Protein AF-A0A7S1AXY1-F1 (afdb_monomer_lite)

Secondary structure (DSSP, 8-state):
----PPPPGGG-SSTTSHHHHHHHHHHHHTT--TT---------------SHHHHHHHHHHHHHHHHHTT-TT--B-------GGG-SS-GGGSHHHHHHHHHHHHHS-BTTTTSTTTGGG-SHHHHHTHHHHHHHS--S-HHHHHHHHHHHHHHHHHPPPP-TTHHHHHHHHHHTT-EEEEHHHHHHHHHH-SPPPPGGGSPTTSEEESSPPTT--EEEE----SBTTBS-SSSHHHHHHHHHHHHTT--TT-EEEEHHHHS----EEEEHHHHHH-HHHHHHHHHTT--TT---TT--S---TTEEEE----HHHHHTT--

Sequence (323 aa):
SCGWDPLPAAVHPDPDGFILARAVQYLNQDSAFDDDLVFFFPAATFIHWTCHEDMLCYQKYISACTFLMTHHRIKSITIAEVPESYTDVSVMGRLWGIHEFHVAAFCQRIVNSAARLVKPNLTPEKLRNASGQLKSAPTAVEADRQQVLRLRTAFFSRMSAAQEDSTGFHVVCEQSSIRWVRVWFIHELASRGGPAPRCQDMPYGSFLEGRVPVGVRHYVVSHSWAANRHFDPSGEKLRDLAKILTRVGAQDNDVAFLDYMSLTQAGGWVPMAYLQYNPSARRHAEAYGLRVGVDIEERRLEQEPDMVRLSGRSDAQERRFRF

Structure (mmCIF, N/CA/C/O backbone):
data_AF-A0A7S1AXY1-F1
#
_entry.id   AF-A0A7S1AXY1-F1
#
loop_
_atom_site.group_PDB
_atom_site.id
_atom_site.type_symbol
_atom_site.label_atom_id
_atom_site.label_alt_id
_atom_site.label_comp_id
_atom_site.label_asym_id
_atom_site.label_entity_id
_atom_site.label_seq_id
_atom_site.pdbx_PDB_ins_code
_atom_site.Cartn_x
_atom_site.Cartn_y
_atom_site.Cartn_z
_atom_site.occupancy
_atom_site.B_iso_or_equiv
_atom_site.auth_seq_id
_atom_site.auth_comp_id
_atom_site.auth_asym_id
_atom_site.auth_atom_id
_atom_site.pdbx_PDB_model_num
ATOM 1 N N . SER A 1 1 ? 14.206 12.428 -48.840 1.00 31.03 1 SER A N 1
ATOM 2 C CA . SER A 1 1 ? 14.734 11.066 -48.644 1.00 31.03 1 SER A CA 1
ATOM 3 C C . SER A 1 1 ? 15.791 11.122 -47.558 1.00 31.03 1 SER A C 1
ATOM 5 O O . SER A 1 1 ? 16.950 11.390 -47.846 1.00 31.03 1 SER A O 1
ATOM 7 N N . CYS A 1 2 ? 15.385 10.966 -46.299 1.00 28.47 2 CYS A N 1
ATOM 8 C CA . CYS A 1 2 ? 16.342 10.815 -45.207 1.00 28.47 2 CYS A CA 1
ATOM 9 C C . CYS A 1 2 ? 16.903 9.397 -45.322 1.00 28.47 2 CYS A C 1
ATOM 11 O O . CYS A 1 2 ? 16.166 8.431 -45.122 1.00 28.47 2 CYS A O 1
ATOM 13 N N . GLY A 1 3 ? 18.148 9.284 -45.784 1.00 25.98 3 GLY A N 1
ATOM 14 C CA . GLY A 1 3 ? 18.848 8.011 -45.875 1.00 25.98 3 GLY A CA 1
ATOM 15 C C . GLY A 1 3 ? 18.961 7.416 -44.481 1.00 25.98 3 GLY A C 1
ATOM 16 O O . GLY A 1 3 ? 19.571 8.013 -43.600 1.00 25.98 3 GLY A O 1
ATOM 17 N N . TRP A 1 4 ? 18.323 6.269 -44.276 1.00 32.94 4 TRP A N 1
ATOM 18 C CA . TRP A 1 4 ? 18.628 5.403 -43.150 1.00 32.94 4 TRP A CA 1
ATOM 19 C C . TRP A 1 4 ? 19.926 4.683 -43.498 1.00 32.94 4 TRP A C 1
ATOM 21 O O . TRP A 1 4 ? 19.897 3.589 -44.057 1.00 32.94 4 TRP A O 1
ATOM 31 N N . ASP A 1 5 ? 21.062 5.326 -43.232 1.00 33.09 5 ASP A N 1
ATOM 32 C CA . ASP A 1 5 ? 22.313 4.582 -43.159 1.00 33.09 5 ASP A CA 1
ATOM 33 C C . ASP A 1 5 ? 22.178 3.594 -41.989 1.00 33.09 5 ASP A C 1
ATOM 35 O O . ASP A 1 5 ? 21.815 4.008 -40.881 1.00 33.09 5 ASP A O 1
ATOM 39 N N . PRO A 1 6 ? 22.394 2.285 -42.205 1.00 38.88 6 PRO A N 1
ATOM 40 C CA . PRO A 1 6 ? 22.363 1.325 -41.118 1.00 38.88 6 PRO A CA 1
ATOM 41 C 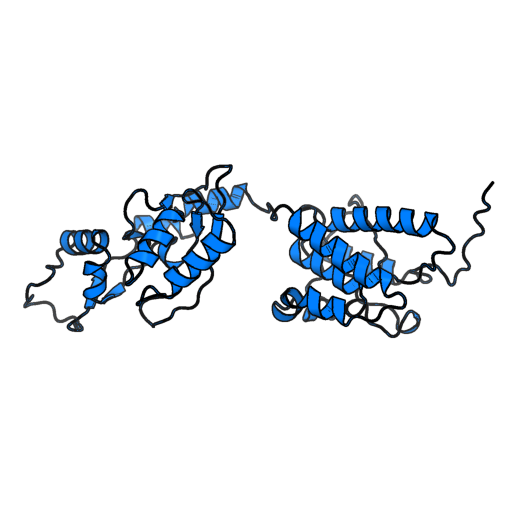C . PRO A 1 6 ? 23.426 1.731 -40.099 1.00 38.88 6 PRO A C 1
ATOM 43 O O . PRO A 1 6 ? 24.603 1.884 -40.436 1.00 38.88 6 PRO A O 1
ATOM 46 N N . LEU A 1 7 ? 22.996 1.932 -38.852 1.00 42.00 7 LEU A N 1
ATOM 47 C CA . LEU A 1 7 ? 23.903 2.170 -37.738 1.00 42.00 7 LEU A CA 1
ATOM 48 C C . LEU A 1 7 ? 24.994 1.080 -37.752 1.00 42.00 7 LEU A C 1
ATOM 50 O O . LEU A 1 7 ? 24.662 -0.092 -37.964 1.00 42.00 7 LEU A O 1
ATOM 54 N N . PRO A 1 8 ? 26.281 1.420 -37.540 1.00 43.91 8 PRO A N 1
ATOM 55 C CA . PRO A 1 8 ? 27.337 0.419 -37.439 1.00 43.91 8 PRO A CA 1
ATOM 56 C C . PRO A 1 8 ? 26.927 -0.676 -36.447 1.00 43.91 8 PRO A C 1
ATOM 58 O O . PRO A 1 8 ? 26.321 -0.372 -35.422 1.00 43.91 8 PRO A O 1
ATOM 61 N N . ALA A 1 9 ? 27.296 -1.936 -36.694 1.00 40.38 9 ALA A N 1
ATOM 62 C CA . ALA A 1 9 ? 27.005 -3.068 -35.799 1.00 40.38 9 ALA A CA 1
ATOM 63 C C . ALA A 1 9 ? 27.425 -2.836 -34.323 1.00 40.38 9 ALA A C 1
ATOM 65 O O . ALA A 1 9 ? 26.941 -3.516 -33.426 1.00 40.38 9 ALA A O 1
ATOM 66 N N . ALA A 1 10 ? 28.269 -1.831 -34.065 1.00 46.53 10 ALA A N 1
ATOM 67 C CA . ALA A 1 10 ? 28.639 -1.324 -32.746 1.00 46.53 10 ALA A CA 1
ATOM 68 C C . ALA A 1 10 ? 27.539 -0.525 -31.998 1.00 46.53 10 ALA A C 1
ATOM 70 O O . ALA A 1 10 ? 27.796 -0.072 -30.887 1.00 46.53 10 ALA A O 1
ATOM 71 N N . VAL A 1 11 ? 26.347 -0.315 -32.576 1.00 57.56 11 VAL A N 1
ATOM 72 C CA . VAL A 1 11 ? 25.270 0.522 -31.992 1.00 57.56 11 VAL A CA 1
ATOM 73 C C . VAL A 1 11 ? 23.990 -0.272 -31.676 1.00 57.56 11 VAL A C 1
ATOM 75 O O . VAL A 1 11 ? 23.037 0.282 -31.130 1.00 57.56 11 VAL A O 1
ATOM 78 N N . HIS A 1 12 ? 23.929 -1.573 -31.984 1.00 66.56 12 HIS A N 1
ATOM 79 C CA . HIS A 1 12 ? 22.797 -2.391 -31.534 1.00 66.56 12 HIS A CA 1
ATOM 80 C C . HIS A 1 12 ? 22.878 -2.578 -30.005 1.00 66.56 12 HIS A C 1
ATOM 82 O O . HIS A 1 12 ? 23.973 -2.815 -29.502 1.00 66.56 12 HIS A O 1
ATOM 88 N N . PRO A 1 13 ? 21.768 -2.493 -29.245 1.00 66.62 13 PRO A N 1
ATOM 89 C CA . PRO A 1 13 ? 21.788 -2.682 -27.788 1.00 66.62 13 PRO A CA 1
ATOM 90 C C . PRO A 1 13 ? 22.023 -4.140 -27.356 1.00 66.62 13 PRO A C 1
ATOM 92 O O . PRO A 1 13 ? 22.270 -4.395 -26.181 1.00 66.62 13 PRO A O 1
ATOM 95 N N . ASP A 1 14 ? 21.927 -5.084 -28.295 1.00 77.19 14 ASP A N 1
ATOM 96 C CA . ASP A 1 14 ? 22.128 -6.523 -28.087 1.00 77.19 14 ASP A CA 1
ATOM 97 C C . ASP A 1 14 ? 22.860 -7.154 -29.291 1.00 77.19 14 ASP A C 1
ATOM 99 O O . ASP A 1 14 ? 22.244 -7.871 -30.081 1.00 77.19 14 ASP A O 1
ATOM 103 N N . PRO A 1 15 ? 24.112 -6.763 -29.581 1.00 75.06 15 PRO A N 1
ATOM 104 C CA . PRO A 1 15 ? 24.799 -7.116 -30.826 1.00 75.06 15 PRO A CA 1
ATOM 105 C C . PRO A 1 15 ? 25.090 -8.617 -30.973 1.00 75.06 15 PRO A C 1
ATOM 107 O O . PRO A 1 15 ? 25.255 -9.091 -32.094 1.00 75.06 15 PRO A O 1
ATOM 110 N N . ASP A 1 16 ? 25.149 -9.364 -29.869 1.00 83.88 16 ASP A N 1
ATOM 111 C CA . ASP A 1 16 ? 25.404 -10.811 -29.852 1.00 83.88 16 ASP A CA 1
ATOM 112 C C . ASP A 1 16 ? 24.162 -11.649 -29.479 1.00 83.88 16 ASP A C 1
ATOM 114 O O . ASP A 1 16 ? 24.244 -12.877 -29.408 1.00 83.88 16 ASP A O 1
ATOM 118 N N . GLY A 1 17 ? 23.006 -11.007 -29.267 1.00 85.44 17 GLY A N 1
ATOM 119 C CA . GLY A 1 17 ? 21.759 -11.670 -28.886 1.00 85.44 17 GLY A CA 1
ATOM 120 C C . GLY A 1 17 ? 21.701 -12.144 -27.427 1.00 85.44 17 GLY A C 1
ATOM 121 O O . GLY A 1 17 ? 20.799 -12.911 -27.074 1.00 85.44 17 GLY A O 1
ATOM 122 N N . PHE A 1 18 ? 22.648 -11.746 -26.571 1.00 87.00 18 PHE A N 1
ATOM 123 C CA . PHE A 1 18 ? 22.681 -12.115 -25.159 1.00 87.00 18 PHE A CA 1
ATOM 124 C C . PHE A 1 18 ? 21.404 -11.712 -24.413 1.00 87.00 18 PHE A C 1
ATOM 126 O O . PHE A 1 18 ? 20.855 -12.518 -23.652 1.00 87.00 18 PHE A O 1
ATOM 133 N N . ILE A 1 19 ? 20.921 -10.481 -24.606 1.00 84.50 19 ILE A N 1
ATOM 134 C CA . ILE A 1 19 ? 19.732 -9.974 -23.909 1.00 84.50 19 ILE A CA 1
ATOM 135 C C . ILE A 1 19 ? 18.507 -10.773 -24.361 1.00 84.50 19 ILE A C 1
ATOM 137 O O . ILE A 1 19 ? 17.737 -11.237 -23.517 1.00 84.50 19 ILE A O 1
ATOM 141 N N . LEU A 1 20 ? 18.354 -11.014 -25.665 1.00 87.69 20 LEU A N 1
ATOM 142 C CA . LEU A 1 20 ? 17.269 -11.837 -26.196 1.00 87.69 20 LEU A CA 1
ATOM 143 C C . LEU A 1 20 ? 17.317 -13.273 -25.651 1.00 87.69 20 LEU A C 1
ATOM 145 O O . LEU A 1 20 ? 16.300 -13.790 -25.187 1.00 87.69 20 LEU A O 1
ATOM 149 N N . ALA A 1 21 ? 18.492 -13.904 -25.626 1.00 90.94 21 ALA A N 1
ATOM 150 C CA . ALA A 1 21 ? 18.656 -15.251 -25.082 1.00 90.94 21 ALA A CA 1
ATOM 151 C C . ALA A 1 21 ? 18.270 -15.324 -23.593 1.00 90.94 21 ALA A C 1
ATOM 153 O O . ALA A 1 21 ? 17.611 -16.273 -23.155 1.00 90.94 21 ALA A O 1
ATOM 154 N N . ARG A 1 22 ? 18.621 -14.298 -22.804 1.00 89.75 22 ARG A N 1
ATOM 155 C CA . ARG A 1 22 ? 18.194 -14.183 -21.401 1.00 89.75 22 ARG A CA 1
ATOM 156 C C . ARG A 1 22 ? 16.693 -13.972 -21.258 1.00 89.75 22 ARG A C 1
ATOM 158 O O . ARG A 1 22 ? 16.093 -14.575 -20.370 1.00 89.75 22 ARG A O 1
ATOM 165 N N . ALA A 1 23 ? 16.083 -13.171 -22.127 1.00 88.94 23 ALA A N 1
ATOM 166 C CA . ALA A 1 23 ? 14.637 -12.980 -22.141 1.00 88.94 23 ALA A CA 1
ATOM 167 C C . ALA A 1 23 ? 13.907 -14.313 -22.348 1.00 88.94 23 ALA A C 1
ATOM 169 O O . ALA A 1 23 ? 13.054 -14.671 -21.539 1.00 88.94 23 ALA A O 1
ATOM 170 N N . VAL A 1 24 ? 14.313 -15.084 -23.363 1.00 90.81 24 VAL A N 1
ATOM 171 C CA . VAL A 1 24 ? 13.752 -16.412 -23.664 1.00 90.81 24 VAL A CA 1
ATOM 172 C C . VAL A 1 24 ? 13.913 -17.364 -22.480 1.00 90.81 24 VAL A C 1
ATOM 174 O O . VAL A 1 24 ? 12.975 -18.069 -22.117 1.00 90.81 24 VAL A O 1
ATOM 177 N N . GLN A 1 25 ? 15.069 -17.353 -21.810 1.00 92.44 25 GLN A N 1
ATOM 178 C CA . GLN A 1 25 ? 15.273 -18.172 -20.616 1.00 92.44 25 GLN A CA 1
ATOM 179 C C . GLN A 1 25 ? 14.259 -17.849 -19.506 1.00 92.44 25 GLN A C 1
ATOM 181 O O . GLN A 1 25 ? 13.720 -18.769 -18.889 1.00 92.44 25 GLN A O 1
ATOM 186 N N . TYR A 1 26 ? 14.001 -16.567 -19.239 1.00 92.31 26 TYR A N 1
ATOM 187 C CA . TYR A 1 26 ? 13.039 -16.158 -18.214 1.00 92.31 26 TYR A CA 1
ATOM 188 C C . TYR A 1 26 ? 11.587 -16.416 -18.629 1.00 92.31 26 TYR A C 1
ATOM 190 O O . TYR A 1 26 ? 10.788 -16.812 -17.784 1.00 92.31 26 TYR A O 1
ATOM 198 N N . LEU A 1 27 ? 11.256 -16.263 -19.913 1.00 91.44 27 LEU A N 1
ATOM 199 C CA . LEU A 1 27 ? 9.944 -16.624 -20.459 1.00 91.44 27 LEU A CA 1
ATOM 200 C C . LEU A 1 27 ? 9.664 -18.123 -20.289 1.00 91.44 27 LEU A C 1
ATOM 202 O O . LEU A 1 27 ? 8.609 -18.500 -19.784 1.00 91.44 27 LEU A O 1
ATOM 206 N N . ASN A 1 28 ? 10.648 -18.974 -20.591 1.00 90.81 28 ASN A N 1
ATOM 207 C CA . ASN A 1 28 ? 10.538 -20.420 -20.387 1.00 90.81 28 ASN A CA 1
ATOM 208 C C . ASN A 1 28 ? 10.350 -20.783 -18.906 1.00 90.81 28 ASN A C 1
ATOM 210 O O . ASN A 1 28 ? 9.574 -21.677 -18.579 1.00 90.81 28 ASN A O 1
ATOM 214 N N . GLN A 1 29 ? 11.028 -20.081 -17.990 1.00 89.88 29 GLN A N 1
ATOM 215 C CA . GLN A 1 29 ? 10.842 -20.276 -16.545 1.00 89.88 29 GLN A CA 1
ATOM 216 C C . GLN A 1 29 ? 9.443 -19.868 -16.066 1.00 89.88 29 GLN A C 1
ATOM 218 O O . GLN A 1 29 ? 8.927 -20.465 -15.123 1.00 89.88 29 GLN A O 1
ATOM 223 N N . ASP A 1 30 ? 8.827 -18.876 -16.708 1.00 87.25 30 ASP A N 1
ATOM 224 C CA . ASP A 1 30 ? 7.457 -18.437 -16.421 1.00 87.25 30 ASP A CA 1
ATOM 225 C C . ASP A 1 30 ? 6.387 -19.290 -17.114 1.00 87.25 30 ASP A C 1
ATOM 227 O O . ASP A 1 30 ? 5.198 -19.071 -16.892 1.00 87.25 30 ASP A O 1
ATOM 231 N N . SER A 1 31 ? 6.799 -20.279 -17.918 1.00 90.12 31 SER A N 1
ATOM 232 C CA . SER A 1 31 ? 5.908 -21.088 -18.760 1.00 90.12 31 SER A CA 1
ATOM 233 C C . SER A 1 31 ? 5.099 -20.243 -19.755 1.00 90.12 31 SER A C 1
ATOM 235 O O . SER A 1 31 ? 3.903 -20.473 -19.927 1.00 90.12 31 SER A O 1
ATOM 237 N N . ALA A 1 32 ? 5.738 -19.244 -20.375 1.00 88.75 32 ALA A N 1
ATOM 238 C CA . ALA A 1 32 ? 5.136 -18.472 -21.462 1.00 88.75 32 ALA A CA 1
ATOM 239 C C . ALA A 1 32 ? 4.842 -19.364 -22.683 1.00 88.75 32 ALA A C 1
ATOM 241 O O . ALA A 1 32 ? 5.570 -20.325 -22.946 1.00 88.75 32 ALA A O 1
ATOM 242 N N . PHE A 1 33 ? 3.782 -19.039 -23.418 1.00 88.50 33 PHE A N 1
ATOM 243 C CA . PHE A 1 33 ? 3.385 -19.725 -24.648 1.00 88.50 33 PHE A CA 1
ATOM 244 C C . PHE A 1 33 ? 3.967 -19.031 -25.884 1.00 88.50 33 PHE A C 1
ATOM 246 O O . PHE A 1 33 ? 4.268 -17.841 -25.850 1.00 88.50 33 PHE A O 1
ATOM 253 N N . ASP A 1 34 ? 4.053 -19.753 -27.002 1.00 87.94 34 ASP A N 1
ATOM 254 C CA . ASP A 1 34 ? 4.557 -19.202 -28.271 1.00 87.94 34 ASP A CA 1
ATOM 255 C C . ASP A 1 34 ? 3.699 -18.036 -28.804 1.00 87.94 34 ASP A C 1
ATOM 257 O O . ASP A 1 34 ? 4.212 -17.154 -29.491 1.00 87.94 34 ASP A O 1
ATOM 261 N N . ASP A 1 35 ? 2.408 -18.004 -28.451 1.00 89.56 35 ASP A N 1
ATOM 262 C CA . ASP A 1 35 ? 1.462 -16.950 -28.842 1.00 89.56 35 ASP A CA 1
ATOM 263 C C . ASP A 1 35 ? 1.450 -15.747 -27.872 1.00 89.56 35 ASP A C 1
ATOM 265 O O . ASP A 1 35 ? 0.711 -14.779 -28.089 1.00 89.56 35 ASP A O 1
ATOM 269 N N . ASP A 1 36 ? 2.242 -15.781 -26.790 1.00 86.25 36 ASP A N 1
ATOM 270 C CA . ASP A 1 36 ? 2.317 -14.665 -25.847 1.00 86.25 36 ASP A CA 1
ATOM 271 C C . ASP A 1 36 ? 3.026 -13.457 -26.479 1.00 86.25 36 ASP A C 1
ATOM 273 O O . ASP A 1 36 ? 4.109 -13.540 -27.061 1.00 86.25 36 ASP A O 1
ATOM 277 N N . LEU A 1 37 ? 2.425 -12.276 -26.318 1.00 85.94 37 LEU A N 1
ATOM 278 C CA . LEU A 1 37 ? 2.990 -11.030 -26.829 1.00 85.94 37 LEU A CA 1
ATOM 279 C C . LEU A 1 37 ? 4.041 -10.475 -25.865 1.00 85.94 37 LEU A C 1
ATOM 281 O O . LEU A 1 37 ? 3.741 -10.144 -24.716 1.00 85.94 37 LEU A O 1
ATOM 285 N N . VAL A 1 38 ? 5.260 -10.286 -26.367 1.00 84.31 38 VAL A N 1
ATOM 286 C CA . VAL A 1 38 ? 6.368 -9.699 -25.607 1.00 84.31 38 VAL A CA 1
ATOM 287 C C . VAL A 1 38 ? 6.660 -8.294 -26.120 1.00 84.31 38 VAL A C 1
ATOM 289 O O . VAL A 1 38 ? 7.079 -8.101 -27.259 1.00 84.31 38 VAL A O 1
ATOM 292 N N . PHE A 1 39 ? 6.478 -7.297 -25.254 1.00 80.31 39 PHE A N 1
ATOM 293 C CA . PHE A 1 39 ? 7.011 -5.960 -25.494 1.00 80.31 39 PHE A CA 1
ATOM 294 C C . PHE A 1 39 ? 8.451 -5.900 -24.986 1.00 80.31 39 PHE A C 1
ATOM 296 O O . PHE A 1 39 ? 8.698 -5.928 -23.780 1.00 80.31 39 PHE A O 1
ATOM 303 N N . PHE A 1 40 ? 9.402 -5.837 -25.913 1.00 75.69 40 PHE A N 1
ATOM 304 C CA . PHE A 1 40 ? 10.818 -5.797 -25.583 1.00 75.69 40 PHE A CA 1
ATOM 305 C C . PHE A 1 40 ? 11.316 -4.354 -25.538 1.00 75.69 40 PHE A C 1
ATOM 307 O O . PHE A 1 40 ? 11.351 -3.662 -26.555 1.00 75.69 40 PHE A O 1
ATOM 314 N N . PHE A 1 41 ? 11.706 -3.906 -24.347 1.00 71.00 41 PHE A N 1
ATOM 315 C CA . PHE A 1 41 ? 12.209 -2.558 -24.119 1.00 71.00 41 PHE A CA 1
ATOM 316 C C . PHE A 1 41 ? 13.691 -2.609 -23.727 1.00 71.00 41 PHE A C 1
ATOM 318 O O . PHE A 1 41 ? 14.011 -2.904 -22.572 1.00 71.00 41 PHE A O 1
ATOM 325 N N . PRO A 1 42 ? 14.624 -2.347 -24.658 1.00 64.44 42 PRO A N 1
ATOM 326 C CA . PRO A 1 42 ? 16.033 -2.271 -24.317 1.00 64.44 42 PRO A CA 1
ATOM 327 C C . PRO A 1 42 ? 16.312 -0.939 -23.613 1.00 64.44 42 PRO A C 1
ATOM 329 O O . PRO A 1 42 ? 16.503 0.098 -24.245 1.00 64.44 42 PRO A O 1
ATOM 332 N N . ALA A 1 43 ? 16.391 -0.975 -22.284 1.00 57.53 43 ALA A N 1
ATOM 333 C CA . ALA A 1 43 ? 16.858 0.139 -21.459 1.00 57.53 43 ALA A CA 1
ATOM 334 C C . ALA A 1 43 ? 18.396 0.263 -21.496 1.00 57.53 43 ALA A C 1
ATOM 336 O O . ALA A 1 43 ? 19.062 0.377 -20.466 1.00 57.53 43 ALA A O 1
ATOM 337 N N . ALA A 1 44 ? 18.993 0.181 -22.684 1.00 52.12 44 ALA A N 1
ATOM 338 C CA . ALA A 1 44 ? 20.427 0.342 -22.879 1.00 52.12 44 ALA A CA 1
ATOM 339 C C . ALA A 1 44 ? 20.694 1.707 -23.521 1.00 52.12 44 ALA A C 1
ATOM 341 O O . ALA A 1 44 ? 20.652 1.894 -24.730 1.00 52.12 44 ALA A O 1
ATOM 342 N N . THR A 1 45 ? 20.914 2.670 -22.628 1.00 48.06 45 THR A N 1
ATOM 343 C CA . THR A 1 45 ? 21.823 3.817 -22.753 1.00 48.06 45 THR A CA 1
ATOM 344 C C . THR A 1 45 ? 22.738 3.785 -23.979 1.00 48.06 45 THR A C 1
ATOM 346 O O . THR A 1 45 ? 23.535 2.866 -24.067 1.00 48.06 45 THR A O 1
ATOM 349 N N . PHE A 1 46 ? 22.617 4.798 -24.846 1.00 48.78 46 PHE A N 1
ATOM 350 C CA . PHE A 1 46 ? 23.656 5.570 -25.569 1.00 48.78 46 PHE A CA 1
ATOM 351 C C . PHE A 1 46 ? 23.045 6.214 -26.824 1.00 48.78 46 PHE A C 1
ATOM 353 O O . PHE A 1 46 ? 23.631 6.188 -27.902 1.00 48.78 46 PHE A O 1
ATOM 360 N N . ILE A 1 47 ? 21.847 6.798 -26.719 1.00 51.31 47 ILE A N 1
ATOM 361 C CA . ILE A 1 47 ? 21.340 7.584 -27.841 1.00 51.31 47 ILE A CA 1
ATOM 362 C C . ILE A 1 47 ? 21.856 9.006 -27.659 1.00 51.31 47 ILE A C 1
ATOM 364 O O . ILE A 1 47 ? 21.370 9.774 -26.828 1.00 51.31 47 ILE A O 1
ATOM 368 N N . HIS A 1 48 ? 22.908 9.330 -28.403 1.00 50.97 48 HIS A N 1
ATOM 369 C CA . HIS A 1 48 ? 23.311 10.710 -28.606 1.00 50.97 48 HIS A CA 1
ATOM 370 C C . HIS A 1 48 ? 22.294 11.355 -29.546 1.00 50.97 48 HIS A C 1
ATOM 372 O O . HIS A 1 48 ? 22.260 11.051 -30.736 1.00 50.97 48 HIS A O 1
ATOM 378 N N . TRP A 1 49 ? 21.450 12.230 -29.003 1.00 62.41 49 TRP A N 1
ATOM 379 C CA . TRP A 1 49 ? 20.529 13.030 -29.805 1.00 62.41 49 TRP A CA 1
ATOM 380 C C . TRP A 1 49 ? 21.344 14.032 -30.611 1.00 62.41 49 TRP A C 1
ATOM 382 O O . TRP A 1 49 ? 22.011 14.897 -30.042 1.00 62.41 49 TRP A O 1
ATOM 392 N N . THR A 1 50 ? 21.313 13.913 -31.932 1.00 61.97 50 THR A N 1
ATOM 393 C CA . THR A 1 50 ? 22.011 14.850 -32.817 1.00 61.97 50 THR A CA 1
ATOM 394 C C . THR A 1 50 ? 21.160 16.089 -33.099 1.00 61.97 50 THR A C 1
ATOM 396 O O . THR A 1 50 ? 21.703 17.111 -33.519 1.00 61.97 50 THR A O 1
ATOM 399 N N . CYS A 1 51 ? 19.848 16.051 -32.811 1.00 68.81 51 CYS A N 1
ATOM 400 C CA . CYS A 1 51 ? 18.953 17.201 -32.940 1.00 68.81 51 CYS A CA 1
ATOM 401 C C . CYS A 1 51 ? 17.791 17.233 -31.918 1.00 68.81 51 CYS A C 1
ATOM 403 O O . CYS A 1 51 ? 17.526 16.281 -31.182 1.00 68.81 51 CYS A O 1
ATOM 405 N N . HIS A 1 52 ? 17.080 18.370 -31.871 1.00 71.50 52 HIS A N 1
ATOM 406 C CA . HIS A 1 52 ? 15.944 18.604 -30.968 1.00 71.50 52 HIS A CA 1
ATOM 407 C C . HIS A 1 52 ? 14.740 17.691 -31.250 1.00 71.50 52 HIS A C 1
ATOM 409 O O . HIS A 1 52 ? 14.024 17.309 -30.325 1.00 71.50 52 HIS A O 1
ATOM 415 N N . GLU A 1 53 ? 14.513 17.336 -32.514 1.00 74.69 53 GLU A N 1
ATOM 416 C CA . GLU A 1 53 ? 13.394 16.483 -32.917 1.00 74.69 53 GLU A CA 1
ATOM 417 C C . GLU A 1 53 ? 13.551 15.056 -32.377 1.00 74.69 53 GLU A C 1
ATOM 419 O O . GLU A 1 53 ? 12.611 14.523 -31.785 1.00 74.69 53 GLU A O 1
ATOM 424 N N . ASP A 1 54 ? 14.759 14.488 -32.449 1.00 69.62 54 ASP A N 1
ATOM 425 C CA . ASP A 1 54 ? 15.048 13.160 -31.896 1.00 69.62 54 ASP A CA 1
ATOM 426 C C . ASP A 1 54 ? 14.821 13.119 -30.380 1.00 69.62 54 ASP A C 1
ATOM 428 O O . ASP A 1 54 ? 14.221 12.180 -29.853 1.00 69.62 54 ASP A O 1
ATOM 432 N N . MET A 1 55 ? 15.220 14.185 -29.676 1.00 71.50 55 MET A N 1
ATOM 433 C CA . MET A 1 55 ? 14.973 14.332 -28.241 1.00 71.50 55 MET A CA 1
ATOM 434 C C . MET A 1 55 ? 13.466 14.340 -27.922 1.00 71.50 55 MET A C 1
ATOM 436 O O . MET A 1 55 ? 13.034 13.690 -26.968 1.00 71.50 55 MET A O 1
ATOM 440 N N . LEU A 1 56 ? 12.643 15.046 -28.709 1.00 71.69 56 LEU A N 1
ATOM 441 C CA . LEU A 1 56 ? 11.186 15.069 -28.520 1.00 71.69 56 LEU A CA 1
ATOM 442 C C . LEU A 1 56 ? 10.537 13.711 -28.826 1.00 71.69 56 LEU A C 1
ATOM 444 O O . LEU A 1 56 ? 9.633 13.278 -28.105 1.00 71.69 56 LEU A O 1
ATOM 448 N N . CYS A 1 57 ? 10.987 13.025 -29.877 1.00 72.81 57 CYS A N 1
ATOM 449 C CA . CYS A 1 57 ? 10.526 11.679 -30.218 1.00 72.81 57 CYS A CA 1
ATOM 450 C C . CYS A 1 57 ? 10.854 10.683 -29.102 1.00 72.81 57 CYS A C 1
ATOM 452 O O . CYS A 1 57 ? 9.977 9.935 -28.663 1.00 72.81 57 CYS A O 1
ATOM 454 N N . TYR A 1 58 ? 12.069 10.745 -28.562 1.00 74.31 58 TYR A N 1
ATOM 455 C CA . TYR A 1 58 ? 12.464 9.938 -27.416 1.00 74.31 58 TYR A CA 1
ATOM 456 C C . TYR A 1 58 ? 11.640 10.231 -26.166 1.00 74.31 58 TYR A C 1
ATOM 458 O O . TYR A 1 58 ? 11.197 9.309 -25.488 1.00 74.31 58 TYR A O 1
ATOM 466 N N . GLN A 1 59 ? 11.367 11.504 -25.872 1.00 73.06 59 GLN A N 1
ATOM 467 C CA . GLN A 1 59 ? 10.509 11.881 -24.746 1.00 73.06 59 GLN A CA 1
ATOM 468 C C . GLN A 1 59 ? 9.120 11.245 -24.843 1.00 73.06 59 GLN A C 1
ATOM 470 O O . GLN A 1 59 ? 8.617 10.710 -23.852 1.00 73.06 59 GLN A O 1
ATOM 475 N N . LYS A 1 60 ? 8.511 11.265 -26.034 1.00 75.50 60 LYS A N 1
ATOM 476 C CA . LYS A 1 60 ? 7.219 10.608 -26.280 1.00 75.50 60 LYS A CA 1
ATOM 477 C C . LYS A 1 60 ? 7.324 9.093 -26.123 1.00 75.50 60 LYS A C 1
ATOM 479 O O . LYS A 1 60 ? 6.486 8.501 -25.446 1.00 75.50 60 LYS A O 1
ATOM 484 N N . TYR A 1 61 ? 8.360 8.489 -26.703 1.00 76.81 61 TYR A N 1
ATOM 485 C CA . TYR A 1 61 ? 8.623 7.053 -26.621 1.00 76.81 61 TYR A CA 1
ATOM 486 C C . TYR A 1 61 ? 8.763 6.578 -25.170 1.00 76.81 61 TYR A C 1
ATOM 488 O O . TYR A 1 61 ? 8.030 5.690 -24.739 1.00 76.81 61 TYR A O 1
ATOM 496 N N . ILE A 1 62 ? 9.622 7.226 -24.383 1.00 73.94 62 ILE A N 1
ATOM 497 C CA . ILE A 1 62 ? 9.813 6.915 -22.965 1.00 73.94 62 ILE A CA 1
ATOM 498 C C . ILE A 1 62 ? 8.519 7.101 -22.180 1.00 73.94 62 ILE A C 1
ATOM 500 O O . ILE A 1 62 ? 8.148 6.228 -21.401 1.00 73.94 62 ILE A O 1
ATOM 504 N N . SER A 1 63 ? 7.794 8.201 -22.406 1.00 72.81 63 SER A N 1
ATOM 505 C CA . SER A 1 63 ? 6.515 8.422 -21.730 1.00 72.81 63 SER A CA 1
ATOM 506 C C . SER A 1 63 ? 5.513 7.297 -22.011 1.00 72.81 63 SER A C 1
ATOM 508 O O . SER A 1 63 ? 4.771 6.913 -21.107 1.00 72.81 63 SER A O 1
ATOM 510 N N . ALA A 1 64 ? 5.476 6.770 -23.237 1.00 74.75 64 ALA A N 1
ATOM 511 C CA . ALA A 1 64 ? 4.621 5.641 -23.593 1.00 74.75 64 ALA A CA 1
ATOM 512 C C . ALA A 1 64 ? 5.093 4.334 -22.935 1.00 74.75 64 ALA A C 1
ATOM 514 O O . ALA A 1 64 ? 4.281 3.601 -22.376 1.00 74.75 64 ALA A O 1
ATOM 515 N N . CYS A 1 65 ? 6.400 4.066 -22.929 1.00 73.94 65 CYS A N 1
ATOM 516 C CA . CYS A 1 65 ? 6.964 2.852 -22.335 1.00 73.94 65 CYS A CA 1
ATOM 517 C C . CYS A 1 65 ? 6.753 2.805 -20.819 1.00 73.94 65 CYS A C 1
ATOM 519 O O . CYS A 1 65 ? 6.299 1.794 -20.286 1.00 73.94 65 CYS A O 1
ATOM 521 N N . THR A 1 66 ? 6.983 3.919 -20.120 1.00 71.50 66 THR A N 1
ATOM 522 C CA . THR A 1 66 ? 6.690 4.002 -18.686 1.00 71.50 66 THR A CA 1
ATOM 523 C C . THR A 1 66 ? 5.194 3.849 -18.406 1.00 71.50 66 THR A C 1
ATOM 525 O O . THR A 1 66 ? 4.835 3.228 -17.412 1.00 71.50 66 THR A O 1
ATOM 528 N N . PHE A 1 67 ? 4.307 4.343 -19.280 1.00 72.62 67 PHE A N 1
ATOM 529 C CA . PHE A 1 67 ? 2.867 4.105 -19.140 1.00 72.62 67 PHE A CA 1
ATOM 530 C C . PHE A 1 67 ? 2.522 2.612 -19.253 1.00 72.62 67 PHE A C 1
ATOM 532 O O . PHE A 1 67 ? 1.805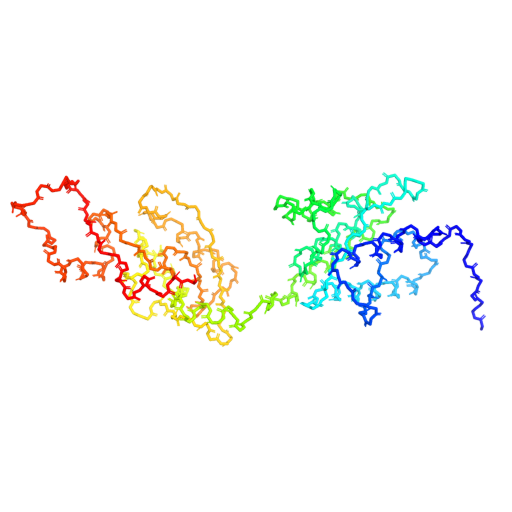 2.091 -18.399 1.00 72.62 67 PHE A O 1
ATOM 539 N N . LEU A 1 68 ? 3.088 1.897 -20.232 1.00 74.06 68 LEU A N 1
ATOM 540 C CA . LEU A 1 68 ? 2.917 0.442 -20.355 1.00 74.06 68 LEU A CA 1
ATOM 541 C C . LEU A 1 68 ? 3.373 -0.294 -19.084 1.00 74.06 68 LEU A C 1
ATOM 543 O O . LEU A 1 68 ? 2.683 -1.197 -18.617 1.00 74.06 68 LEU A O 1
ATOM 547 N N . MET A 1 69 ? 4.469 0.148 -18.456 1.00 73.62 69 MET A N 1
ATOM 548 C CA . MET A 1 69 ? 4.963 -0.411 -17.186 1.00 73.62 69 MET A CA 1
ATOM 549 C C . MET A 1 69 ? 4.027 -0.194 -15.981 1.00 73.62 69 MET A C 1
ATOM 551 O O . MET A 1 69 ? 4.294 -0.708 -14.898 1.00 73.62 69 MET A O 1
ATOM 555 N N . THR A 1 70 ? 2.924 0.542 -16.144 1.00 71.88 70 THR A N 1
ATOM 556 C CA . THR A 1 70 ? 1.893 0.723 -15.109 1.00 71.88 70 THR A CA 1
ATOM 557 C C . THR A 1 70 ? 0.627 -0.113 -15.352 1.00 71.88 70 THR A C 1
ATOM 559 O O . THR A 1 70 ? -0.348 0.027 -14.617 1.00 71.88 70 THR A O 1
ATOM 562 N N . HIS A 1 71 ? 0.601 -0.975 -16.379 1.00 68.38 71 HIS A N 1
ATOM 563 C CA . HIS A 1 71 ? -0.557 -1.822 -16.702 1.00 68.38 71 HIS A CA 1
ATOM 564 C C . HIS A 1 71 ? -0.549 -3.183 -15.989 1.00 68.38 71 HIS A C 1
ATOM 566 O O . HIS A 1 71 ? 0.428 -3.928 -16.044 1.00 68.38 71 HIS A O 1
ATOM 572 N N . HIS A 1 72 ? -1.706 -3.533 -15.415 1.00 61.59 72 HIS A N 1
ATOM 573 C CA . HIS A 1 72 ? -1.962 -4.656 -14.492 1.00 61.59 72 HIS A CA 1
ATOM 574 C C . HIS A 1 72 ? -1.964 -6.063 -15.110 1.00 61.59 72 HIS A C 1
ATOM 576 O O . HIS A 1 72 ? -2.203 -7.051 -14.430 1.00 61.59 72 HIS A O 1
ATOM 582 N N . ARG A 1 73 ? -1.796 -6.195 -16.426 1.00 72.38 73 ARG A N 1
ATOM 583 C CA . ARG A 1 73 ? -1.743 -7.513 -17.101 1.00 72.38 73 ARG A CA 1
ATOM 584 C C . ARG A 1 73 ? -0.427 -7.761 -17.809 1.00 72.38 73 ARG A C 1
ATOM 586 O O . ARG A 1 73 ? -0.284 -8.757 -18.507 1.00 72.38 73 ARG A O 1
ATOM 593 N N . ILE A 1 74 ? 0.524 -6.855 -17.626 1.00 78.31 74 ILE A N 1
ATOM 594 C CA . ILE A 1 74 ? 1.853 -6.983 -18.192 1.00 78.31 74 ILE A CA 1
ATOM 595 C C . ILE A 1 74 ? 2.755 -7.537 -17.095 1.00 78.31 74 ILE A C 1
ATOM 597 O O . ILE A 1 74 ? 2.990 -6.900 -16.067 1.00 78.31 74 ILE A O 1
ATOM 601 N N . LYS A 1 75 ? 3.243 -8.757 -17.316 1.00 85.44 75 LYS A N 1
ATOM 602 C CA . LYS A 1 75 ? 4.319 -9.338 -16.517 1.00 85.44 75 LYS A CA 1
ATOM 603 C C . LYS A 1 75 ? 5.630 -8.658 -16.899 1.00 85.44 75 LYS A C 1
ATOM 605 O O . LYS A 1 75 ? 5.889 -8.431 -18.078 1.00 85.44 75 LYS A O 1
ATOM 610 N N . SER A 1 76 ? 6.460 -8.353 -15.908 1.00 87.75 76 SER A N 1
ATOM 611 C CA . SER A 1 76 ? 7.745 -7.695 -16.131 1.00 87.75 76 SER A CA 1
ATOM 612 C C . SER A 1 76 ? 8.894 -8.688 -15.976 1.00 87.75 76 SER A C 1
ATOM 614 O O . SER A 1 76 ? 8.974 -9.410 -14.979 1.00 87.75 76 SER A O 1
ATOM 616 N N . ILE A 1 77 ? 9.803 -8.715 -16.949 1.00 89.25 77 ILE A N 1
ATOM 617 C CA . ILE A 1 77 ? 11.060 -9.464 -16.878 1.00 89.25 77 ILE A CA 1
ATOM 618 C C . ILE A 1 77 ? 12.190 -8.446 -16.811 1.00 89.25 77 ILE A C 1
ATOM 620 O O . ILE A 1 77 ? 12.370 -7.632 -17.712 1.00 89.25 77 ILE A O 1
ATOM 624 N N . THR A 1 78 ? 12.964 -8.497 -15.731 1.00 88.75 78 THR A N 1
ATOM 625 C CA . THR A 1 78 ? 14.088 -7.584 -15.521 1.00 88.75 78 THR A CA 1
ATOM 626 C C . THR A 1 78 ? 15.388 -8.255 -15.947 1.00 88.75 78 THR A C 1
ATOM 628 O O . THR A 1 78 ? 15.917 -9.083 -15.208 1.00 88.75 78 THR A O 1
ATOM 631 N N . ILE A 1 79 ? 15.945 -7.894 -17.100 1.00 88.00 79 ILE A N 1
ATOM 632 C CA . ILE A 1 79 ? 17.237 -8.437 -17.546 1.00 88.00 79 ILE A CA 1
ATOM 633 C C . ILE A 1 79 ? 18.351 -7.546 -16.995 1.00 88.00 79 ILE A C 1
ATOM 635 O O . ILE A 1 79 ? 18.681 -6.504 -17.553 1.00 88.00 79 ILE A O 1
ATOM 639 N N . ALA A 1 80 ? 18.874 -7.929 -15.830 1.00 86.56 80 ALA A N 1
ATOM 640 C CA . ALA A 1 80 ? 19.928 -7.186 -15.137 1.00 86.56 80 ALA A CA 1
ATOM 641 C C . ALA A 1 80 ? 21.331 -7.718 -15.460 1.00 86.56 80 ALA A C 1
ATOM 643 O O . ALA A 1 80 ? 22.323 -7.028 -15.215 1.00 86.56 80 ALA A O 1
ATOM 644 N N . GLU A 1 81 ? 21.418 -8.945 -15.977 1.00 85.19 81 GLU A N 1
ATOM 645 C CA . GLU A 1 81 ? 22.643 -9.504 -16.527 1.00 85.19 81 GLU A CA 1
ATOM 646 C C . GLU A 1 81 ? 22.969 -8.783 -17.837 1.00 85.19 81 GLU A C 1
ATOM 648 O O . GLU A 1 81 ? 22.200 -8.859 -18.788 1.00 85.19 81 GLU A O 1
ATOM 653 N N . VAL A 1 82 ? 24.107 -8.099 -17.896 1.00 78.31 82 VAL A N 1
ATOM 654 C CA . VAL A 1 82 ? 24.680 -7.566 -19.138 1.00 78.31 82 VAL A CA 1
ATOM 655 C C . VAL A 1 82 ? 26.175 -7.887 -19.152 1.00 78.31 82 VAL A C 1
ATOM 657 O O . VAL A 1 82 ? 26.785 -7.869 -18.076 1.00 78.31 82 VAL A O 1
ATOM 660 N N . PRO A 1 83 ? 26.771 -8.218 -20.311 1.00 77.12 83 PRO A N 1
ATOM 661 C CA . PRO A 1 83 ? 28.210 -8.431 -20.411 1.00 77.12 83 PRO A CA 1
ATOM 662 C C . PRO A 1 83 ? 28.995 -7.195 -19.956 1.00 77.12 83 PRO A C 1
ATOM 664 O O . PRO A 1 83 ? 28.614 -6.067 -20.267 1.00 77.12 83 PRO A O 1
ATOM 667 N N . GLU A 1 84 ? 30.115 -7.398 -19.258 1.00 70.19 84 GLU A N 1
ATOM 668 C CA . GLU A 1 84 ? 31.007 -6.300 -18.836 1.00 70.19 84 GLU A CA 1
ATOM 669 C C . GLU A 1 84 ? 31.530 -5.505 -20.040 1.00 70.19 84 GLU A C 1
ATOM 671 O O . GLU A 1 84 ? 31.674 -4.288 -19.971 1.00 70.19 84 GLU A O 1
ATOM 676 N N . SER A 1 85 ? 31.699 -6.168 -21.191 1.00 67.75 85 SER A N 1
ATOM 677 C CA . SER A 1 85 ? 32.086 -5.536 -22.457 1.00 67.75 85 SER A CA 1
ATOM 678 C C . SER A 1 85 ? 31.108 -4.464 -22.942 1.00 67.75 85 SER A C 1
ATOM 680 O O . SER A 1 85 ? 31.480 -3.648 -23.781 1.00 67.75 85 SER A O 1
ATOM 682 N N . TYR A 1 86 ? 29.869 -4.449 -22.442 1.00 69.56 86 TYR A N 1
ATOM 683 C CA . TYR A 1 86 ? 28.880 -3.451 -22.836 1.00 69.56 86 TYR A CA 1
ATOM 684 C C . TYR A 1 86 ? 29.000 -2.185 -21.976 1.00 69.56 86 TYR A C 1
ATOM 68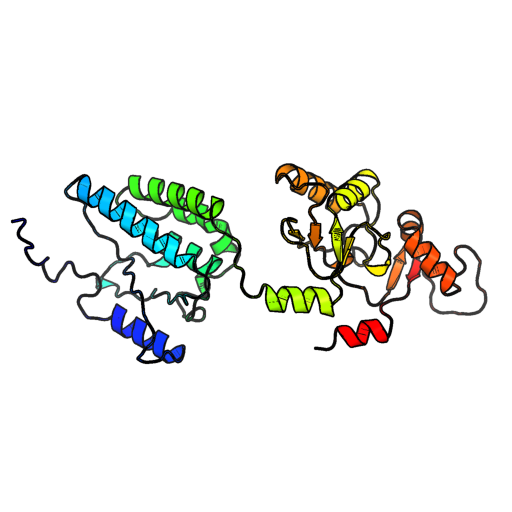6 O O . TYR A 1 86 ? 28.539 -1.123 -22.389 1.00 69.56 86 TYR A O 1
ATOM 694 N N . THR A 1 87 ? 29.523 -2.299 -20.744 1.00 69.50 87 THR A N 1
ATOM 695 C CA . THR A 1 87 ? 29.363 -1.289 -19.682 1.00 69.50 87 THR A CA 1
ATOM 696 C C . THR A 1 87 ? 29.902 -1.754 -18.321 1.00 69.50 87 THR A C 1
ATOM 698 O O . THR A 1 87 ? 29.472 -2.778 -17.790 1.00 69.50 87 THR A O 1
ATOM 701 N N . ASP A 1 88 ? 30.648 -0.882 -17.640 1.00 71.94 88 ASP A N 1
ATOM 702 C CA . ASP A 1 88 ? 31.090 -1.110 -16.252 1.00 71.94 88 ASP A CA 1
ATOM 703 C C . ASP A 1 88 ? 30.012 -0.776 -15.198 1.00 71.94 88 ASP A C 1
ATOM 705 O O . ASP A 1 88 ? 30.115 -1.136 -14.025 1.00 71.94 88 ASP A O 1
ATOM 709 N N . VAL A 1 89 ? 28.943 -0.069 -15.590 1.00 74.00 89 VAL A N 1
ATOM 710 C CA . VAL A 1 89 ? 27.842 0.302 -14.685 1.00 74.00 89 VAL A CA 1
ATOM 711 C C . VAL A 1 89 ? 26.718 -0.730 -14.747 1.00 74.00 89 VAL A C 1
ATOM 713 O O . VAL A 1 89 ? 26.096 -0.928 -15.797 1.00 74.00 89 VAL A O 1
ATOM 716 N N . SER A 1 90 ? 26.386 -1.334 -13.601 1.00 78.88 90 SER A N 1
ATOM 717 C CA . SER A 1 90 ? 25.246 -2.258 -13.495 1.00 78.88 90 SER A CA 1
ATOM 718 C C . SER A 1 90 ? 23.934 -1.599 -13.940 1.00 78.88 90 SER A C 1
ATOM 720 O O . SER A 1 90 ? 23.717 -0.419 -13.664 1.00 78.88 90 SER A O 1
ATOM 722 N N . VAL A 1 91 ? 23.028 -2.356 -14.572 1.00 79.00 91 VAL A N 1
ATOM 723 C CA . VAL A 1 91 ? 21.702 -1.858 -15.007 1.00 79.00 91 VAL A CA 1
ATOM 724 C C . VAL A 1 91 ? 20.952 -1.187 -13.849 1.00 79.00 91 VAL A C 1
ATOM 726 O O . VAL A 1 91 ? 20.424 -0.088 -13.992 1.00 79.00 91 VAL A O 1
ATOM 729 N N . MET A 1 92 ? 21.016 -1.795 -12.663 1.00 84.12 92 MET A N 1
ATOM 730 C CA . MET A 1 92 ? 20.396 -1.305 -11.424 1.00 84.12 92 MET A CA 1
ATOM 731 C C . MET A 1 92 ? 21.060 -0.055 -10.832 1.00 84.12 92 MET A C 1
ATOM 733 O O . MET A 1 92 ? 20.536 0.526 -9.888 1.00 84.12 92 MET A O 1
ATOM 737 N N . GLY A 1 93 ? 22.218 0.348 -11.353 1.00 80.50 93 GLY A N 1
ATOM 738 C CA . GLY A 1 93 ? 22.910 1.582 -10.989 1.00 80.50 93 GLY A CA 1
ATOM 739 C C . GLY A 1 93 ? 22.670 2.730 -11.968 1.00 80.50 93 GLY A C 1
ATOM 740 O O . GLY A 1 93 ? 23.071 3.855 -11.679 1.00 80.50 93 GLY A O 1
ATOM 741 N N . ARG A 1 94 ? 22.033 2.482 -13.120 1.00 81.69 94 ARG A N 1
ATOM 742 C CA . ARG A 1 94 ? 21.794 3.509 -14.146 1.00 81.69 94 ARG A CA 1
ATOM 743 C C . ARG A 1 94 ? 20.509 4.264 -13.878 1.00 81.69 94 ARG A C 1
ATOM 745 O O . ARG A 1 94 ? 19.533 3.686 -13.420 1.00 81.69 94 ARG A O 1
ATOM 752 N N . LEU A 1 95 ? 20.482 5.542 -14.246 1.00 84.75 95 LEU A N 1
ATOM 753 C CA . LEU A 1 95 ? 19.326 6.413 -14.037 1.00 84.75 95 LEU A CA 1
ATOM 754 C C . LEU A 1 95 ? 18.006 5.804 -14.563 1.00 84.75 95 LEU A C 1
ATOM 756 O O . LEU A 1 95 ? 17.034 5.717 -13.813 1.00 84.75 95 LEU A O 1
ATOM 760 N N . TRP A 1 96 ? 17.981 5.350 -15.821 1.00 79.69 96 TRP A N 1
ATOM 761 C CA . TRP A 1 96 ? 16.794 4.739 -16.439 1.00 79.69 96 TRP A CA 1
ATOM 762 C C . TRP A 1 96 ? 16.484 3.349 -15.879 1.00 79.69 96 TRP A C 1
ATOM 764 O O . TRP A 1 96 ? 15.338 3.084 -15.527 1.00 79.69 96 TRP A O 1
ATOM 774 N N . GLY A 1 97 ? 17.508 2.515 -15.668 1.00 82.62 97 GLY A N 1
ATOM 775 C CA . GLY A 1 97 ? 17.337 1.196 -15.054 1.00 82.62 97 GLY A CA 1
ATOM 776 C C . GLY A 1 97 ? 16.761 1.276 -13.637 1.00 82.62 97 GLY A C 1
ATOM 777 O O . GLY A 1 97 ? 15.841 0.536 -13.306 1.00 82.62 97 GLY A O 1
ATOM 778 N N . ILE A 1 98 ? 17.211 2.238 -12.822 1.00 86.69 98 ILE A N 1
ATOM 779 C CA . ILE A 1 98 ? 16.620 2.538 -11.511 1.00 86.69 98 ILE A CA 1
ATOM 780 C C . ILE A 1 98 ? 15.166 2.974 -11.685 1.00 86.69 98 ILE A C 1
ATOM 782 O O . ILE A 1 98 ? 14.298 2.479 -10.970 1.00 86.69 98 ILE A O 1
ATOM 786 N N . HIS A 1 99 ? 14.877 3.913 -12.589 1.00 85.56 99 HIS A N 1
ATOM 787 C CA . HIS A 1 99 ? 13.519 4.420 -12.776 1.00 85.56 99 HIS A CA 1
ATOM 788 C C . HIS A 1 99 ? 12.532 3.303 -13.132 1.00 85.56 99 HIS A C 1
ATOM 790 O O . HIS A 1 99 ? 11.547 3.116 -12.417 1.00 85.56 99 HIS A O 1
ATOM 796 N N . GLU A 1 100 ? 12.824 2.556 -14.190 1.00 83.19 100 GLU A N 1
ATOM 797 C CA . GLU A 1 100 ? 11.953 1.519 -14.741 1.00 83.19 100 GLU A CA 1
ATOM 798 C C . GLU A 1 100 ? 11.798 0.344 -13.796 1.00 83.19 100 GLU A C 1
ATOM 800 O O . GLU A 1 100 ? 10.674 -0.071 -13.528 1.00 83.19 100 GLU A O 1
ATOM 805 N N . PHE A 1 101 ? 12.899 -0.128 -13.205 1.00 87.19 101 PHE A N 1
ATOM 806 C CA . PHE A 1 101 ? 12.837 -1.202 -12.224 1.00 87.19 101 PHE A CA 1
ATOM 807 C C . PHE A 1 101 ? 11.928 -0.836 -11.052 1.00 87.19 101 PHE A C 1
ATOM 809 O O . PHE A 1 101 ? 11.116 -1.650 -10.624 1.00 87.19 101 PHE A O 1
ATOM 816 N N . HIS A 1 102 ? 12.018 0.398 -10.547 1.00 87.19 102 HIS A N 1
ATOM 817 C CA . HIS A 1 102 ? 11.135 0.836 -9.473 1.00 87.19 102 HIS A CA 1
ATOM 818 C C . HIS A 1 102 ? 9.681 0.914 -9.927 1.00 87.19 102 HIS A C 1
ATOM 820 O O . HIS A 1 102 ? 8.812 0.462 -9.191 1.00 87.19 102 HIS A O 1
ATOM 826 N N . VAL A 1 103 ? 9.398 1.486 -11.101 1.00 82.12 103 VAL A N 1
ATOM 827 C CA . VAL A 1 103 ? 8.022 1.553 -11.617 1.00 82.12 103 VAL A CA 1
ATOM 828 C C . VAL A 1 103 ? 7.454 0.140 -11.770 1.00 82.12 103 VAL A C 1
ATOM 830 O O . VAL A 1 103 ? 6.401 -0.137 -11.204 1.00 82.12 103 VAL A O 1
ATOM 833 N N . ALA A 1 104 ? 8.186 -0.775 -12.407 1.00 83.31 104 ALA A N 1
ATOM 834 C CA . ALA A 1 104 ? 7.791 -2.172 -12.547 1.00 83.31 104 ALA A CA 1
ATOM 835 C C . ALA A 1 104 ? 7.592 -2.856 -11.184 1.00 83.31 104 ALA A C 1
ATOM 837 O O . ALA A 1 104 ? 6.557 -3.470 -10.963 1.00 83.31 104 ALA A O 1
ATOM 838 N N . ALA A 1 105 ? 8.514 -2.690 -10.231 1.00 86.50 105 ALA A N 1
ATOM 839 C CA . ALA A 1 105 ? 8.402 -3.286 -8.898 1.00 86.50 105 ALA A CA 1
ATOM 840 C C . ALA A 1 105 ? 7.191 -2.776 -8.097 1.00 86.50 105 ALA A C 1
ATOM 842 O O . ALA A 1 105 ? 6.700 -3.487 -7.223 1.00 86.50 105 ALA A O 1
ATOM 843 N N . PHE A 1 106 ? 6.719 -1.555 -8.371 1.00 79.94 106 PHE A N 1
ATOM 844 C CA . PHE A 1 106 ? 5.515 -1.003 -7.746 1.00 79.94 106 PHE A CA 1
ATOM 845 C C . PHE A 1 106 ? 4.222 -1.389 -8.468 1.00 79.94 106 PHE A C 1
ATOM 847 O O . PHE A 1 106 ? 3.187 -1.494 -7.813 1.00 79.94 106 PHE A O 1
ATOM 854 N N . CYS A 1 107 ? 4.256 -1.549 -9.792 1.00 77.12 107 CYS A N 1
ATOM 855 C CA . CYS A 1 107 ? 3.041 -1.650 -10.607 1.00 77.12 107 CYS A CA 1
ATOM 856 C C . CYS A 1 107 ? 2.778 -3.042 -11.179 1.00 77.12 107 CYS A C 1
ATOM 858 O O . CYS A 1 107 ? 1.674 -3.284 -11.657 1.00 77.12 107 CYS A O 1
ATOM 860 N N . GLN A 1 108 ? 3.787 -3.912 -11.214 1.00 81.06 108 GLN A N 1
ATOM 861 C CA . GLN A 1 108 ? 3.769 -5.148 -11.989 1.00 81.06 108 GLN A CA 1
ATOM 862 C C . GLN A 1 108 ? 4.399 -6.309 -11.225 1.00 81.06 108 GLN A C 1
ATOM 864 O O . GLN A 1 108 ? 5.272 -6.152 -10.368 1.00 81.06 108 GLN A O 1
ATOM 869 N N . ARG A 1 109 ? 4.010 -7.525 -11.612 1.00 84.25 109 ARG A N 1
ATOM 870 C CA . ARG A 1 109 ? 4.700 -8.739 -11.184 1.00 84.25 109 ARG A CA 1
ATOM 871 C C . ARG A 1 109 ? 6.034 -8.864 -11.919 1.00 84.25 109 ARG A C 1
ATOM 873 O O . ARG A 1 109 ? 6.056 -9.093 -13.127 1.00 84.25 109 ARG A O 1
ATOM 880 N N . ILE A 1 110 ? 7.137 -8.801 -11.173 1.00 89.06 110 ILE A N 1
ATOM 881 C CA . ILE A 1 110 ? 8.467 -9.145 -11.689 1.00 89.06 110 ILE A CA 1
ATOM 882 C C . ILE A 1 110 ? 8.635 -10.665 -11.649 1.00 89.06 110 ILE A C 1
ATOM 884 O O . ILE A 1 110 ? 8.780 -11.270 -10.583 1.00 89.06 110 ILE A O 1
ATOM 888 N N . VAL A 1 111 ? 8.606 -11.277 -12.829 1.00 89.94 111 VAL A N 1
ATOM 889 C CA . VAL A 1 111 ? 8.650 -12.730 -13.034 1.00 89.94 111 VAL A CA 1
ATOM 890 C C . VAL A 1 111 ? 9.922 -13.328 -12.449 1.00 89.94 111 VAL A C 1
ATOM 892 O O . VAL A 1 111 ? 9.875 -14.234 -11.620 1.00 89.94 111 VAL A O 1
ATOM 895 N N . ASN A 1 112 ? 11.070 -12.757 -12.799 1.00 93.06 112 ASN A N 1
ATOM 896 C CA . ASN A 1 112 ? 12.377 -13.229 -12.364 1.00 93.06 112 ASN A CA 1
ATOM 897 C C . ASN A 1 112 ? 12.840 -12.570 -11.049 1.00 93.06 112 ASN A C 1
ATOM 899 O O . ASN A 1 112 ? 14.027 -12.321 -10.847 1.00 93.06 112 ASN A O 1
ATOM 903 N N . SER A 1 113 ? 11.910 -12.306 -10.123 1.00 92.00 113 SER A N 1
ATOM 904 C CA . SER A 1 113 ? 12.184 -11.643 -8.833 1.00 92.00 113 SER A CA 1
ATOM 905 C C . SER A 1 113 ? 13.217 -12.370 -7.961 1.00 92.00 113 SER A C 1
ATOM 907 O O . SER A 1 113 ? 13.896 -11.741 -7.149 1.00 92.00 113 SER A O 1
ATOM 909 N N . ALA A 1 114 ? 13.376 -13.683 -8.143 1.00 90.25 114 ALA A N 1
ATOM 910 C CA . ALA A 1 114 ? 14.366 -14.496 -7.441 1.00 90.25 114 ALA A CA 1
ATOM 911 C C . ALA A 1 114 ? 15.777 -14.448 -8.062 1.00 90.25 114 ALA A C 1
ATOM 913 O O . ALA A 1 114 ? 16.718 -14.952 -7.444 1.00 90.25 114 ALA A O 1
ATOM 914 N N . ALA A 1 115 ? 15.951 -13.852 -9.249 1.00 90.94 115 ALA A N 1
ATOM 915 C CA . ALA A 1 115 ? 17.242 -13.796 -9.927 1.00 90.94 115 ALA A CA 1
ATOM 916 C C . ALA A 1 115 ? 18.289 -13.047 -9.085 1.00 90.94 115 ALA A C 1
ATOM 918 O O . ALA A 1 115 ? 17.986 -12.066 -8.398 1.00 90.94 115 ALA A O 1
ATOM 919 N N . ARG A 1 116 ? 19.547 -13.502 -9.153 1.00 92.00 116 ARG A N 1
ATOM 920 C CA . ARG A 1 116 ? 20.657 -13.053 -8.288 1.00 92.00 116 ARG A CA 1
ATOM 921 C C . ARG A 1 116 ? 20.851 -11.534 -8.288 1.00 92.00 116 ARG A C 1
ATOM 923 O O . ARG A 1 116 ? 21.157 -10.969 -7.243 1.00 92.00 116 ARG A O 1
ATOM 930 N N . LEU A 1 117 ? 20.688 -10.885 -9.442 1.00 89.75 117 LEU A N 1
ATOM 931 C CA . LEU A 1 117 ? 20.864 -9.437 -9.603 1.00 89.75 117 LEU A CA 1
ATOM 932 C C . LEU A 1 117 ? 19.567 -8.636 -9.395 1.00 89.75 117 LEU A C 1
ATOM 934 O O . LEU A 1 117 ? 19.618 -7.418 -9.232 1.00 89.75 117 LEU A O 1
ATOM 938 N N . VAL A 1 118 ? 18.414 -9.305 -9.344 1.00 91.88 118 VAL A N 1
ATOM 939 C CA . VAL A 1 118 ? 17.092 -8.683 -9.172 1.00 91.88 118 VAL A CA 1
ATOM 940 C C . VAL A 1 118 ? 16.687 -8.674 -7.699 1.00 91.88 118 VAL A C 1
ATOM 942 O O . VAL A 1 118 ? 16.401 -7.614 -7.140 1.00 91.88 118 VAL A O 1
ATOM 945 N N . LYS A 1 119 ? 16.744 -9.834 -7.031 1.00 93.00 119 LYS A N 1
ATOM 946 C CA . LYS A 1 119 ? 16.313 -10.021 -5.636 1.00 93.00 119 LYS A CA 1
ATOM 947 C C . LYS A 1 119 ? 16.890 -8.983 -4.659 1.00 93.00 119 LYS A C 1
ATOM 949 O O . LYS A 1 119 ? 16.118 -8.440 -3.869 1.00 93.00 119 LYS A O 1
ATOM 954 N N . PRO A 1 120 ? 18.193 -8.628 -4.703 1.00 92.44 120 PRO A N 1
ATOM 955 C CA . PRO A 1 120 ? 18.763 -7.647 -3.777 1.00 92.44 120 PRO A CA 1
ATOM 956 C C . PRO A 1 120 ? 18.250 -6.218 -3.978 1.00 92.44 120 PRO A C 1
ATOM 958 O O . PRO A 1 120 ? 18.591 -5.351 -3.176 1.00 92.44 120 PRO A O 1
ATOM 961 N N . ASN A 1 121 ? 17.509 -5.937 -5.055 1.00 91.19 121 ASN A N 1
ATOM 962 C CA . ASN A 1 121 ? 16.942 -4.623 -5.361 1.00 91.19 121 ASN A CA 1
ATOM 963 C C . ASN A 1 121 ? 15.458 -4.503 -4.979 1.00 91.19 121 ASN A C 1
ATOM 965 O O . ASN A 1 121 ? 14.956 -3.390 -4.870 1.00 91.19 121 ASN A O 1
ATOM 969 N N . LEU A 1 122 ? 14.793 -5.617 -4.656 1.00 89.00 122 LEU A N 1
ATOM 970 C CA . LEU A 1 122 ? 13.394 -5.661 -4.207 1.00 89.00 122 LEU A CA 1
ATOM 971 C C . LEU A 1 122 ? 13.227 -5.459 -2.691 1.00 89.00 122 LEU A C 1
ATOM 973 O O . LEU A 1 122 ? 12.190 -5.796 -2.122 1.00 89.00 122 LEU A O 1
ATOM 977 N N . THR A 1 123 ? 14.240 -4.929 -2.001 1.00 87.06 123 THR A N 1
ATOM 978 C CA . THR A 1 123 ? 14.133 -4.679 -0.559 1.00 87.06 123 THR A CA 1
ATOM 979 C C . THR A 1 123 ? 13.304 -3.418 -0.287 1.00 87.06 123 THR A C 1
ATOM 981 O O . THR A 1 123 ? 13.431 -2.427 -1.016 1.00 87.06 123 THR A O 1
ATOM 984 N N . PRO A 1 124 ? 12.502 -3.377 0.798 1.00 80.88 124 PRO A N 1
ATOM 985 C CA . PRO A 1 124 ? 11.723 -2.187 1.145 1.00 80.88 124 PRO A CA 1
ATOM 986 C C . PRO A 1 124 ? 12.571 -0.924 1.322 1.00 80.88 124 PRO A C 1
ATOM 988 O O . PRO A 1 124 ? 12.090 0.182 1.104 1.00 80.88 124 PRO A O 1
ATOM 991 N N . GLU A 1 125 ? 13.823 -1.057 1.760 1.00 84.06 125 GLU A N 1
ATOM 992 C CA . GLU A 1 125 ? 14.754 0.067 1.889 1.00 84.06 125 GLU A CA 1
ATOM 993 C C . GLU A 1 125 ? 15.107 0.675 0.527 1.00 84.06 125 GLU A C 1
ATOM 995 O O . GLU A 1 125 ? 14.967 1.885 0.340 1.00 84.06 125 GLU A O 1
ATOM 1000 N N . LYS A 1 126 ? 15.487 -0.158 -0.449 1.00 85.56 126 LYS A N 1
ATOM 1001 C CA . LYS A 1 126 ? 15.832 0.316 -1.793 1.00 85.56 126 LYS A CA 1
ATOM 1002 C C . LYS A 1 126 ? 14.626 0.905 -2.508 1.00 85.56 126 LYS A C 1
ATOM 1004 O O . LYS A 1 126 ? 14.722 2.026 -2.998 1.00 85.56 126 LYS A O 1
ATOM 1009 N N . LEU A 1 127 ? 13.484 0.216 -2.462 1.00 84.25 127 LEU A N 1
ATOM 1010 C CA . LEU A 1 127 ? 12.262 0.673 -3.126 1.00 84.25 127 LEU A CA 1
ATOM 1011 C C . LEU A 1 127 ? 11.754 2.014 -2.570 1.00 84.25 127 LEU A C 1
ATOM 1013 O O . LEU A 1 127 ? 11.275 2.860 -3.328 1.00 84.25 127 LEU A O 1
ATOM 1017 N N . ARG A 1 128 ? 11.908 2.252 -1.257 1.00 80.00 128 ARG A N 1
ATOM 1018 C CA . ARG A 1 128 ? 11.558 3.535 -0.618 1.00 80.00 128 ARG A CA 1
ATOM 1019 C C . ARG A 1 128 ? 12.548 4.658 -0.933 1.00 80.00 128 ARG A C 1
ATOM 1021 O O . ARG A 1 128 ? 12.146 5.818 -0.945 1.00 80.00 128 ARG A O 1
ATOM 1028 N N . ASN A 1 129 ? 13.813 4.338 -1.209 1.00 85.12 129 ASN A N 1
ATOM 1029 C CA . ASN A 1 129 ? 14.859 5.323 -1.496 1.00 85.12 129 ASN A CA 1
ATOM 1030 C C . ASN A 1 129 ? 15.107 5.552 -3.001 1.00 85.12 129 ASN A C 1
ATOM 1032 O O . ASN A 1 129 ? 16.135 6.105 -3.392 1.00 85.12 129 ASN A O 1
ATOM 1036 N N . ALA A 1 130 ? 14.165 5.176 -3.867 1.00 82.56 130 ALA A N 1
ATOM 1037 C CA . ALA A 1 130 ? 14.291 5.353 -5.314 1.00 82.56 130 ALA A CA 1
ATOM 1038 C C . ALA A 1 130 ? 14.662 6.795 -5.714 1.00 82.56 130 ALA A C 1
ATOM 1040 O O . ALA A 1 130 ? 15.532 7.017 -6.550 1.00 82.56 130 ALA A O 1
ATOM 1041 N N . SER A 1 131 ? 14.040 7.799 -5.084 1.00 84.75 131 SER A N 1
ATOM 1042 C CA . SER A 1 131 ? 14.332 9.213 -5.355 1.00 84.75 131 SER A CA 1
ATOM 1043 C C . SER A 1 131 ? 15.752 9.616 -4.950 1.00 84.75 131 SER A C 1
ATOM 1045 O O . SER A 1 131 ? 16.350 10.458 -5.614 1.00 84.75 131 SER A O 1
ATOM 1047 N N . GLY A 1 132 ? 16.298 9.040 -3.874 1.00 88.06 132 GLY A N 1
ATOM 1048 C CA . GLY A 1 132 ? 17.689 9.256 -3.475 1.00 88.06 132 GLY A CA 1
ATOM 1049 C C . GLY A 1 132 ? 18.654 8.614 -4.468 1.00 88.06 132 GLY A C 1
ATOM 1050 O O . GLY A 1 132 ? 19.564 9.282 -4.949 1.00 88.06 132 GLY A O 1
ATOM 1051 N N . GLN A 1 133 ? 18.381 7.368 -4.865 1.00 88.06 133 GLN A N 1
ATOM 1052 C CA . GLN A 1 133 ? 19.173 6.646 -5.865 1.00 88.06 133 GLN A CA 1
ATOM 1053 C C . GLN A 1 133 ? 19.197 7.375 -7.214 1.00 88.06 133 GLN A C 1
ATOM 1055 O O . GLN A 1 133 ? 20.257 7.535 -7.809 1.00 88.06 133 GLN A O 1
ATOM 1060 N N . LEU A 1 134 ? 18.053 7.895 -7.670 1.00 88.38 134 LEU A N 1
ATOM 1061 C CA . LEU A 1 134 ? 17.960 8.678 -8.905 1.00 88.38 134 LEU A CA 1
ATOM 1062 C C . LEU A 1 134 ? 18.723 10.003 -8.838 1.00 88.38 134 LEU A C 1
ATOM 1064 O O . LEU A 1 134 ? 19.189 10.478 -9.868 1.00 88.38 134 LEU A O 1
ATOM 1068 N N . LYS A 1 135 ? 18.866 10.614 -7.657 1.00 88.31 135 LYS A N 1
ATOM 1069 C CA . LYS A 1 135 ? 19.667 11.837 -7.492 1.00 88.31 135 LYS A CA 1
ATOM 1070 C C . LYS A 1 135 ? 21.166 11.559 -7.588 1.00 88.31 135 LYS A C 1
ATOM 1072 O O . LYS A 1 135 ? 21.888 12.400 -8.105 1.00 88.31 135 LYS A O 1
ATOM 1077 N N . SER A 1 136 ? 21.616 10.395 -7.122 1.00 87.12 136 SER A N 1
ATOM 1078 C CA . SER A 1 136 ? 23.031 10.004 -7.116 1.00 87.12 136 SER A CA 1
ATOM 1079 C C . SER A 1 136 ? 23.457 9.141 -8.309 1.00 87.12 136 SER A C 1
ATOM 1081 O O . SER A 1 136 ? 24.644 8.871 -8.457 1.00 87.12 136 SER A O 1
ATOM 1083 N N . ALA A 1 137 ? 22.521 8.672 -9.142 1.00 85.62 137 ALA A N 1
ATOM 1084 C CA . ALA A 1 137 ? 22.823 7.777 -10.259 1.00 85.62 137 ALA A CA 1
ATOM 1085 C C . ALA A 1 137 ? 23.780 8.432 -11.275 1.00 85.62 137 ALA A C 1
ATOM 1087 O O . ALA A 1 137 ? 23.568 9.600 -11.618 1.00 85.62 137 ALA A O 1
ATOM 1088 N N . PRO A 1 138 ? 24.780 7.718 -11.816 1.00 79.94 138 PRO A N 1
ATOM 1089 C CA . PRO A 1 138 ? 25.590 8.221 -12.920 1.00 79.94 138 PRO A CA 1
ATOM 1090 C C . PRO A 1 138 ? 24.724 8.596 -14.131 1.00 79.94 138 PRO A C 1
ATOM 1092 O O . PRO A 1 138 ? 23.793 7.872 -14.491 1.00 79.94 138 PRO A O 1
ATOM 1095 N N . THR A 1 139 ? 25.032 9.730 -14.760 1.00 75.31 139 THR A N 1
ATOM 1096 C CA . THR A 1 139 ? 24.440 10.154 -16.035 1.00 75.31 139 THR A CA 1
ATOM 1097 C C . THR A 1 139 ? 25.474 10.934 -16.838 1.00 75.31 139 THR A C 1
ATOM 1099 O O . THR A 1 139 ? 26.246 11.699 -16.263 1.00 75.31 139 THR A O 1
ATOM 1102 N N . ALA A 1 140 ? 25.478 10.758 -18.158 1.00 69.38 140 ALA A N 1
ATOM 1103 C CA . ALA A 1 140 ? 26.273 11.590 -19.060 1.00 69.38 140 ALA A CA 1
ATOM 1104 C C . ALA A 1 140 ? 25.624 12.970 -19.280 1.00 69.38 140 ALA A C 1
ATOM 1106 O O . ALA A 1 140 ? 26.310 13.935 -19.607 1.00 69.38 140 ALA A O 1
ATOM 1107 N N . VAL A 1 141 ? 24.302 13.067 -19.085 1.00 72.31 141 VAL A N 1
ATOM 1108 C CA . VAL A 1 141 ? 23.505 14.266 -19.363 1.00 72.31 141 VAL A CA 1
ATOM 1109 C C . VAL A 1 141 ? 22.616 14.577 -18.159 1.00 72.31 141 VAL A C 1
ATOM 1111 O O . VAL A 1 141 ? 21.732 13.801 -17.799 1.00 72.31 141 VAL A O 1
ATOM 1114 N N . GLU A 1 142 ? 22.824 15.726 -17.516 1.00 80.94 142 GLU A N 1
ATOM 1115 C CA . GLU A 1 142 ? 22.046 16.102 -16.322 1.00 80.94 142 GLU A CA 1
ATOM 1116 C C . GLU A 1 142 ? 20.575 16.418 -16.652 1.00 80.94 142 GLU A C 1
ATOM 1118 O O . GLU A 1 142 ? 19.684 16.204 -15.827 1.00 80.94 142 GLU A O 1
ATOM 1123 N N . ALA A 1 143 ? 20.285 16.845 -17.886 1.00 75.81 143 ALA A N 1
ATOM 1124 C CA . ALA A 1 143 ? 18.913 17.037 -18.355 1.00 75.81 143 ALA A CA 1
ATOM 1125 C C . ALA A 1 143 ? 18.069 15.750 -18.250 1.00 75.81 143 ALA A C 1
ATOM 1127 O O . ALA A 1 143 ? 16.886 15.833 -17.903 1.00 75.81 143 ALA A O 1
ATOM 1128 N N . ASP A 1 144 ? 18.677 14.573 -18.443 1.00 74.31 144 ASP A N 1
ATOM 1129 C CA . ASP A 1 144 ? 18.000 13.279 -18.305 1.00 74.31 144 ASP A CA 1
ATOM 1130 C C . ASP A 1 144 ? 17.568 13.028 -16.862 1.00 74.31 144 ASP A C 1
ATOM 1132 O O . ASP A 1 144 ? 16.449 12.575 -16.617 1.00 74.31 144 ASP A O 1
ATOM 1136 N N . ARG A 1 145 ? 18.407 13.387 -15.880 1.00 85.19 145 ARG A N 1
ATOM 1137 C CA . ARG A 1 145 ? 18.048 13.267 -14.459 1.00 85.19 145 ARG A CA 1
ATOM 1138 C C . ARG A 1 145 ? 16.825 14.107 -14.141 1.00 85.19 145 ARG A C 1
ATOM 1140 O O . ARG A 1 145 ? 15.866 13.607 -13.551 1.00 85.19 145 ARG A O 1
ATOM 1147 N N . GLN A 1 146 ? 16.834 15.368 -14.564 1.00 83.69 146 GLN A N 1
ATOM 1148 C CA . GLN A 1 146 ? 15.703 16.267 -14.348 1.00 83.69 146 GLN A CA 1
ATOM 1149 C C . GLN A 1 146 ? 14.438 15.748 -15.038 1.00 83.69 146 GLN A C 1
ATOM 1151 O O . GLN A 1 146 ? 13.348 15.813 -14.469 1.00 83.69 146 GLN A O 1
ATOM 1156 N N . GLN A 1 147 ? 14.570 15.175 -16.235 1.00 78.56 147 GLN A N 1
ATOM 1157 C CA . GLN A 1 147 ? 13.458 14.554 -16.944 1.00 78.56 147 GLN A CA 1
ATOM 1158 C C . GLN A 1 147 ? 12.896 13.338 -16.199 1.00 78.56 147 GLN A C 1
ATOM 1160 O O . GLN A 1 147 ? 11.686 13.280 -15.992 1.00 78.56 147 GLN A O 1
ATOM 1165 N N . VAL A 1 148 ? 13.740 12.409 -15.749 1.00 80.75 148 VAL A N 1
ATOM 1166 C CA . VAL A 1 148 ? 13.314 11.221 -14.992 1.00 80.75 148 VAL A CA 1
ATOM 1167 C C . VAL A 1 148 ? 12.605 11.616 -13.698 1.00 80.75 148 VAL A C 1
ATOM 1169 O O . VAL A 1 148 ? 11.552 11.067 -13.372 1.00 80.75 148 VAL A O 1
ATOM 1172 N N . LEU A 1 149 ? 13.127 12.611 -12.976 1.00 85.06 149 LEU A N 1
ATOM 1173 C CA . LEU A 1 149 ? 12.496 13.123 -11.757 1.00 85.06 149 LEU A CA 1
ATOM 1174 C C . LEU A 1 149 ? 11.128 13.773 -12.041 1.00 85.06 149 LEU A C 1
ATOM 1176 O O . LEU A 1 149 ? 10.170 13.542 -11.293 1.00 85.06 149 LEU A O 1
ATOM 1180 N N . ARG A 1 150 ? 11.001 14.535 -13.139 1.00 83.31 150 ARG A N 1
ATOM 1181 C CA . ARG A 1 150 ? 9.715 15.106 -13.584 1.00 83.31 150 ARG A CA 1
ATOM 1182 C C . ARG A 1 150 ? 8.712 14.025 -13.978 1.00 83.31 150 ARG A C 1
ATOM 1184 O O . ARG A 1 150 ? 7.586 14.054 -13.486 1.00 83.31 150 ARG A O 1
ATOM 1191 N N . LEU A 1 151 ? 9.118 13.071 -14.818 1.00 77.88 151 LEU A N 1
ATOM 1192 C CA . LEU A 1 151 ? 8.276 11.953 -15.254 1.00 77.88 151 LEU A CA 1
ATOM 1193 C C . LEU A 1 151 ? 7.786 11.156 -14.054 1.00 77.88 151 LEU A C 1
ATOM 1195 O O . LEU A 1 151 ? 6.590 10.937 -13.921 1.00 77.88 151 LEU A O 1
ATOM 1199 N N . ARG A 1 152 ? 8.682 10.812 -13.125 1.00 79.25 152 ARG A N 1
ATOM 1200 C CA . ARG A 1 152 ? 8.321 10.130 -11.880 1.00 79.25 152 ARG A CA 1
ATOM 1201 C C . ARG A 1 152 ? 7.223 10.891 -11.135 1.00 79.25 152 ARG A C 1
ATOM 1203 O O . ARG A 1 152 ? 6.187 10.322 -10.819 1.00 79.25 152 ARG A O 1
ATOM 1210 N N . THR A 1 153 ? 7.408 12.187 -10.907 1.00 80.62 153 THR A N 1
ATOM 1211 C CA . THR A 1 153 ? 6.411 13.015 -10.206 1.00 80.62 153 THR A CA 1
ATOM 1212 C C . THR A 1 153 ? 5.057 13.015 -10.932 1.00 80.62 153 THR A C 1
ATOM 1214 O O . THR A 1 153 ? 4.009 12.849 -10.304 1.00 80.62 153 THR A O 1
ATOM 1217 N N . ALA A 1 154 ? 5.069 13.141 -12.261 1.00 76.12 154 ALA A N 1
ATOM 1218 C CA . ALA A 1 154 ? 3.866 13.101 -13.087 1.00 76.12 154 ALA A CA 1
ATOM 1219 C C . ALA A 1 154 ? 3.185 11.719 -13.099 1.00 76.12 154 ALA A C 1
ATOM 1221 O O . ALA A 1 154 ? 1.962 11.651 -13.061 1.00 76.12 154 ALA A O 1
ATOM 1222 N N . PHE A 1 155 ? 3.942 10.620 -13.121 1.00 70.69 155 PHE A N 1
ATOM 1223 C CA . PHE A 1 155 ? 3.391 9.265 -13.104 1.00 70.69 155 PHE A CA 1
ATOM 1224 C C . PHE A 1 155 ? 2.773 8.932 -11.756 1.00 70.69 155 PHE A C 1
ATOM 1226 O O . PHE A 1 155 ? 1.598 8.595 -11.703 1.00 70.69 155 PHE A O 1
ATOM 1233 N N . PHE A 1 156 ? 3.505 9.106 -10.656 1.00 69.62 156 PHE A N 1
ATOM 1234 C CA . PHE A 1 156 ? 2.985 8.776 -9.326 1.00 69.62 156 PHE A CA 1
ATOM 1235 C C . PHE A 1 156 ? 1.758 9.618 -8.938 1.00 69.62 156 PHE A C 1
ATOM 1237 O O . PHE A 1 156 ? 0.920 9.145 -8.180 1.00 69.62 156 PHE A O 1
ATOM 1244 N N . SER A 1 157 ? 1.611 10.834 -9.477 1.00 70.00 157 SER A N 1
ATOM 1245 C CA . SER A 1 157 ? 0.399 11.648 -9.277 1.00 70.00 157 SER A CA 1
ATOM 1246 C C . SER A 1 157 ? -0.799 11.226 -10.139 1.00 70.00 157 SER A C 1
ATOM 1248 O O . SER A 1 157 ? -1.920 11.630 -9.842 1.00 70.00 157 SER A O 1
ATOM 1250 N N . ARG A 1 158 ? -0.584 10.433 -11.197 1.00 67.19 158 ARG A N 1
ATOM 1251 C CA . ARG A 1 158 ? -1.612 9.999 -12.165 1.00 67.19 158 ARG A CA 1
ATOM 1252 C C . ARG A 1 158 ? -1.899 8.499 -12.132 1.00 67.19 158 ARG A C 1
ATOM 1254 O O . ARG A 1 158 ? -2.902 8.062 -12.690 1.00 67.19 158 ARG A O 1
ATOM 1261 N N . MET A 1 159 ? -1.018 7.709 -11.527 1.00 60.62 159 MET A N 1
ATOM 1262 C CA . MET A 1 159 ? -1.174 6.268 -11.414 1.00 60.62 159 MET A CA 1
ATOM 1263 C C . MET A 1 159 ? -2.399 5.934 -10.570 1.00 60.62 159 MET A C 1
ATOM 1265 O O . MET A 1 159 ? -2.539 6.374 -9.429 1.00 60.62 159 MET A O 1
ATOM 1269 N N . SER A 1 160 ? -3.272 5.116 -11.144 1.00 52.47 160 SER A N 1
ATOM 1270 C CA . SER A 1 160 ? -4.343 4.465 -10.398 1.00 52.47 160 SER A CA 1
ATOM 1271 C C . SER A 1 160 ? -3.741 3.307 -9.600 1.00 52.47 160 SER A C 1
ATOM 1273 O O . SER A 1 160 ? -2.873 2.603 -10.111 1.00 52.47 160 SER A O 1
ATOM 1275 N N . ALA A 1 161 ? -4.166 3.117 -8.349 1.00 51.16 161 ALA A N 1
ATOM 1276 C CA . ALA A 1 161 ? -3.717 1.987 -7.534 1.00 51.16 161 ALA A CA 1
ATOM 1277 C C . ALA A 1 161 ? -3.989 0.653 -8.257 1.00 51.16 161 ALA A C 1
ATOM 1279 O O . ALA A 1 161 ? -5.019 0.515 -8.923 1.00 51.16 161 ALA A O 1
ATOM 1280 N N . ALA A 1 162 ? -3.075 -0.317 -8.126 1.00 43.25 162 ALA A N 1
ATOM 1281 C CA . ALA A 1 162 ? -3.225 -1.638 -8.729 1.00 43.25 162 ALA A CA 1
ATOM 1282 C C . ALA A 1 162 ? -4.554 -2.277 -8.283 1.00 43.25 162 ALA A C 1
ATOM 1284 O O . ALA A 1 162 ? -4.782 -2.498 -7.096 1.00 43.25 162 ALA A O 1
ATOM 1285 N N . GLN A 1 163 ? -5.442 -2.547 -9.244 1.00 49.44 163 GLN A N 1
ATOM 1286 C CA . GLN A 1 163 ? -6.771 -3.136 -9.026 1.00 49.44 163 GLN A CA 1
ATOM 1287 C C . GLN A 1 163 ? -6.744 -4.670 -8.914 1.00 49.44 163 GLN A C 1
ATOM 1289 O O . GLN A 1 163 ? -7.788 -5.303 -9.082 1.00 49.44 163 GLN A O 1
ATOM 1294 N N . GLU A 1 164 ? -5.580 -5.280 -8.680 1.00 55.03 164 GLU A N 1
ATOM 1295 C CA . GLU A 1 164 ? -5.366 -6.736 -8.706 1.00 55.03 164 GLU A CA 1
ATOM 1296 C C . GLU A 1 164 ? -5.936 -7.442 -7.472 1.00 55.03 164 GLU A C 1
ATOM 1298 O O . GLU A 1 164 ? -5.243 -8.007 -6.639 1.00 55.03 164 GLU A O 1
ATOM 1303 N N . ASP A 1 165 ? -7.237 -7.290 -7.314 1.00 60.81 165 ASP A N 1
ATOM 1304 C CA . ASP A 1 165 ? -8.246 -8.334 -7.296 1.00 60.81 165 ASP A CA 1
ATOM 1305 C C . ASP A 1 165 ? -9.476 -7.648 -6.715 1.00 60.81 165 ASP A C 1
ATOM 1307 O O . ASP A 1 165 ? -9.918 -7.992 -5.636 1.00 60.81 165 ASP A O 1
ATOM 1311 N N . SER A 1 166 ? -9.995 -6.580 -7.338 1.00 66.94 166 SER A N 1
ATOM 1312 C CA . SER A 1 166 ? -11.123 -5.852 -6.730 1.00 66.94 166 SER A CA 1
ATOM 1313 C C . SER A 1 166 ? -12.274 -6.805 -6.402 1.00 66.94 166 SER A C 1
ATOM 1315 O O . SER A 1 166 ? -12.893 -6.672 -5.356 1.00 66.94 166 SER A O 1
ATOM 1317 N N . THR A 1 167 ? -12.479 -7.831 -7.231 1.00 73.00 167 THR A N 1
ATOM 1318 C CA . THR A 1 167 ? -13.459 -8.892 -6.993 1.00 73.00 167 THR A CA 1
ATOM 1319 C C . THR A 1 167 ? -13.117 -9.719 -5.756 1.00 73.00 167 THR A C 1
ATOM 1321 O O . THR A 1 167 ? -13.914 -9.735 -4.826 1.00 73.00 167 THR A O 1
ATOM 1324 N N . GLY A 1 168 ? -11.962 -10.373 -5.681 1.00 71.50 168 GLY A N 1
ATOM 1325 C CA . GLY A 1 168 ? -11.599 -11.194 -4.526 1.00 71.50 168 GLY A CA 1
ATOM 1326 C C . GLY A 1 168 ? -11.265 -10.383 -3.275 1.00 71.50 168 GLY A C 1
ATOM 1327 O O . GLY A 1 168 ? -11.584 -10.815 -2.179 1.00 71.50 168 GLY A O 1
ATOM 1328 N N . PHE A 1 169 ? -10.776 -9.154 -3.397 1.00 78.62 169 PHE A N 1
ATOM 1329 C CA . PHE A 1 169 ? -10.702 -8.175 -2.316 1.00 78.62 169 PHE A CA 1
ATOM 1330 C C . PHE A 1 169 ? -12.095 -7.838 -1.784 1.00 78.62 169 PHE A C 1
ATOM 1332 O O . PHE A 1 169 ? -12.286 -7.832 -0.571 1.00 78.62 169 PHE A O 1
ATOM 1339 N N . HIS A 1 170 ? -13.086 -7.599 -2.652 1.00 81.81 170 HIS A N 1
ATOM 1340 C CA . HIS A 1 170 ? -14.473 -7.416 -2.222 1.00 81.81 170 HIS A CA 1
ATOM 1341 C C . HIS A 1 170 ? -15.021 -8.681 -1.556 1.00 81.81 170 HIS A C 1
ATOM 1343 O O . HIS A 1 170 ? -15.587 -8.569 -0.473 1.00 81.81 170 HIS A O 1
ATOM 1349 N N . VAL A 1 171 ? -14.773 -9.865 -2.127 1.00 78.38 171 VAL A N 1
ATOM 1350 C CA . VAL A 1 171 ? -15.160 -11.155 -1.534 1.00 78.38 171 VAL A CA 1
ATOM 1351 C C . VAL A 1 171 ? -14.530 -11.328 -0.153 1.00 78.38 171 VAL A C 1
ATOM 1353 O O . VAL A 1 171 ? -15.240 -11.640 0.795 1.00 78.38 171 VAL A O 1
ATOM 1356 N N . VAL A 1 172 ? -13.232 -11.065 0.007 1.00 80.81 172 VAL A N 1
ATOM 1357 C CA . VAL A 1 172 ? -12.529 -11.146 1.296 1.00 80.81 172 VAL A CA 1
ATOM 1358 C C . VAL A 1 172 ? -13.099 -10.137 2.282 1.00 80.81 172 VAL A C 1
ATOM 1360 O O . VAL A 1 172 ? -13.365 -10.502 3.427 1.00 80.81 172 VAL A O 1
ATOM 1363 N N . CYS A 1 173 ? -13.319 -8.890 1.857 1.00 87.62 173 CYS A N 1
ATOM 1364 C CA . CYS A 1 173 ? -13.915 -7.862 2.701 1.00 87.62 173 CYS A CA 1
ATOM 1365 C C . CYS A 1 173 ? -15.291 -8.299 3.215 1.00 87.62 173 CYS A C 1
ATOM 1367 O O . CYS A 1 173 ? -15.536 -8.231 4.418 1.00 87.62 173 CYS A O 1
ATOM 1369 N N . GLU A 1 174 ? -16.164 -8.762 2.320 1.00 86.75 174 GLU A N 1
ATOM 1370 C CA . GLU A 1 174 ? -17.529 -9.199 2.625 1.00 86.75 174 GLU A CA 1
ATOM 1371 C C . GLU A 1 174 ? -17.549 -10.469 3.486 1.00 86.75 174 GLU A C 1
ATOM 1373 O O . GLU A 1 174 ? -18.178 -10.479 4.543 1.00 86.75 174 GLU A O 1
ATOM 1378 N N . GLN A 1 175 ? -16.824 -11.520 3.093 1.00 82.25 175 GLN A N 1
ATOM 1379 C CA . GLN A 1 175 ? -16.794 -12.802 3.809 1.00 82.25 175 GLN A CA 1
ATOM 1380 C C . GLN A 1 175 ? -16.143 -12.688 5.190 1.00 82.25 175 GLN A C 1
ATOM 1382 O O . GLN A 1 175 ? -16.608 -13.310 6.148 1.00 82.25 175 GLN A O 1
ATOM 1387 N N . SER A 1 176 ? -15.102 -11.860 5.311 1.00 80.31 176 SER A N 1
ATOM 1388 C CA . SER A 1 176 ? -14.408 -11.623 6.582 1.00 80.31 176 SER A CA 1
ATOM 1389 C C . SER A 1 176 ? -15.087 -10.552 7.441 1.00 80.31 176 SER A C 1
ATOM 1391 O O . SER A 1 176 ? -14.614 -10.283 8.546 1.00 80.31 176 SER A O 1
ATOM 1393 N N . SER A 1 177 ? -16.166 -9.921 6.951 1.00 88.75 177 SER A N 1
ATOM 1394 C CA . SER A 1 177 ? -16.830 -8.784 7.602 1.00 88.75 177 SER A CA 1
ATOM 1395 C C . SER A 1 177 ? -15.828 -7.700 8.038 1.00 88.75 177 SER A C 1
ATOM 1397 O O . SER A 1 177 ? -15.867 -7.235 9.180 1.00 88.75 177 SER A O 1
ATOM 1399 N N . ILE A 1 178 ? -14.894 -7.319 7.153 1.00 92.75 178 ILE A N 1
ATOM 1400 C CA . ILE A 1 178 ? -13.885 -6.290 7.462 1.00 92.75 178 ILE A CA 1
ATOM 1401 C C . ILE A 1 178 ? -14.593 -4.991 7.842 1.00 92.75 178 ILE A C 1
ATOM 1403 O O . ILE A 1 178 ? -15.455 -4.515 7.106 1.00 92.75 178 ILE A O 1
ATOM 1407 N N . ARG A 1 179 ? -14.209 -4.391 8.973 1.00 96.25 179 ARG A N 1
ATOM 1408 C CA . ARG A 1 179 ? -14.737 -3.089 9.396 1.00 96.25 179 ARG A CA 1
ATOM 1409 C C . ARG A 1 179 ? -13.793 -1.963 9.004 1.00 96.25 179 ARG A C 1
ATOM 1411 O O . ARG A 1 179 ? -12.734 -1.779 9.594 1.00 96.25 179 ARG A O 1
ATOM 1418 N N . TRP A 1 180 ? -14.198 -1.182 8.019 1.00 97.31 180 TRP A N 1
ATOM 1419 C CA . TRP A 1 180 ? -13.510 0.022 7.581 1.00 97.31 180 TRP A CA 1
ATOM 1420 C C . TRP A 1 180 ? -13.894 1.190 8.487 1.00 97.31 180 TRP A C 1
ATOM 1422 O O . TRP A 1 180 ? -15.030 1.659 8.454 1.00 97.31 180 TRP A O 1
ATOM 1432 N N . VAL A 1 181 ? -12.963 1.644 9.320 1.00 98.06 181 VAL A N 1
ATOM 1433 C CA . VAL A 1 181 ? -13.186 2.691 10.324 1.00 98.06 181 VAL A CA 1
ATOM 1434 C C . VAL A 1 181 ? -13.360 4.033 9.626 1.00 98.06 181 VAL A C 1
ATOM 1436 O O . VAL A 1 181 ? -12.517 4.416 8.820 1.00 98.06 181 VAL A O 1
ATOM 1439 N N . ARG A 1 182 ? -14.433 4.768 9.916 1.00 98.31 182 ARG A N 1
ATOM 1440 C CA . ARG A 1 182 ? -14.661 6.071 9.281 1.00 98.31 182 ARG A CA 1
ATOM 1441 C C . ARG A 1 182 ? -13.669 7.114 9.780 1.00 98.31 182 ARG A C 1
ATOM 1443 O O . ARG A 1 182 ? -13.346 7.152 10.966 1.00 98.31 182 ARG A O 1
ATOM 1450 N N . VAL A 1 183 ? -13.228 7.991 8.883 1.00 98.06 183 VAL A N 1
ATOM 1451 C CA . VAL A 1 183 ? -12.262 9.051 9.206 1.00 98.06 183 VAL A CA 1
ATOM 1452 C C . VAL A 1 183 ? -12.804 10.001 10.272 1.00 98.06 183 VAL A C 1
ATOM 1454 O O . VAL A 1 183 ? -12.068 10.319 11.205 1.00 98.06 183 VAL A O 1
ATOM 1457 N N . TRP A 1 184 ? -14.095 10.355 10.235 1.00 97.88 184 TRP A N 1
ATOM 1458 C CA . TRP A 1 184 ? -14.695 11.166 11.306 1.00 97.88 184 TRP A CA 1
ATOM 1459 C C . TRP A 1 184 ? -14.548 10.509 12.686 1.00 97.88 184 TRP A C 1
ATOM 1461 O O . TRP A 1 184 ? -14.306 11.190 13.679 1.00 97.88 184 TRP A O 1
ATOM 1471 N N . PHE A 1 185 ? -14.643 9.177 12.756 1.00 97.69 185 PHE A N 1
ATOM 1472 C CA . PHE A 1 185 ? -14.524 8.453 14.016 1.00 97.69 185 PHE A CA 1
ATOM 1473 C C . PHE A 1 185 ? -13.074 8.406 14.496 1.00 97.69 185 PHE A C 1
ATOM 1475 O O . PHE A 1 185 ? -12.813 8.520 15.687 1.00 97.69 185 PHE A O 1
ATOM 1482 N N . ILE A 1 186 ? -12.109 8.325 13.578 1.00 97.56 186 ILE A N 1
ATOM 1483 C CA . ILE A 1 186 ? -10.687 8.477 13.917 1.00 97.56 186 ILE A CA 1
ATOM 1484 C C . ILE A 1 186 ? -10.429 9.873 14.501 1.00 97.56 186 ILE A C 1
ATOM 1486 O O . ILE A 1 186 ? -9.722 9.990 15.502 1.00 97.56 186 ILE A O 1
ATOM 1490 N N . HIS A 1 187 ? -11.036 10.919 13.932 1.00 97.69 187 HIS A N 1
ATOM 1491 C CA . HIS A 1 187 ? -10.967 12.275 14.480 1.00 97.69 187 HIS A CA 1
ATOM 1492 C C . HIS A 1 187 ? -11.636 12.399 15.858 1.00 97.69 187 HIS A C 1
ATOM 1494 O O . HIS A 1 187 ? -11.074 13.047 16.743 1.00 97.69 187 HIS A O 1
ATOM 1500 N N . GLU A 1 188 ? -12.783 11.751 16.078 1.00 96.25 188 GLU A N 1
ATOM 1501 C CA . GLU A 1 188 ? -13.430 11.684 17.397 1.00 96.25 188 GLU A CA 1
ATOM 1502 C C . GLU A 1 188 ? -12.521 11.007 18.432 1.00 96.25 188 GLU A C 1
ATOM 1504 O O . GLU A 1 188 ? -12.282 11.549 19.509 1.00 96.25 188 GLU A O 1
ATOM 1509 N N . LEU A 1 189 ? -11.955 9.842 18.106 1.00 95.12 189 LEU A N 1
ATOM 1510 C CA . LEU A 1 189 ? -11.064 9.126 19.018 1.00 95.12 189 LEU A CA 1
ATOM 1511 C C . LEU A 1 189 ? -9.796 9.933 19.325 1.00 95.12 189 LEU A C 1
ATOM 1513 O O . LEU A 1 189 ? -9.341 9.957 20.469 1.00 95.12 189 LEU A O 1
ATOM 1517 N N . ALA A 1 190 ? -9.252 10.627 18.324 1.00 95.44 190 ALA A N 1
ATOM 1518 C CA . ALA A 1 190 ? -8.102 11.506 18.489 1.00 95.44 190 ALA A CA 1
ATOM 1519 C C . ALA A 1 190 ? -8.384 12.688 19.434 1.00 95.44 190 ALA A C 1
ATOM 1521 O O . ALA A 1 190 ? -7.488 13.090 20.176 1.00 95.44 190 ALA A O 1
ATOM 1522 N N . SER A 1 191 ? -9.601 13.245 19.425 1.00 94.00 191 SER A N 1
ATOM 1523 C CA . SER A 1 191 ? -9.976 14.355 20.312 1.00 94.00 191 SER A CA 1
ATOM 1524 C C . SER A 1 191 ? -10.338 13.887 21.724 1.00 94.00 191 SER A C 1
ATOM 1526 O O . SER A 1 191 ? -9.976 14.544 22.699 1.00 94.00 191 SER A O 1
ATOM 1528 N N . ARG A 1 192 ? -11.000 12.730 21.842 1.00 89.81 192 ARG A N 1
ATOM 1529 C CA . ARG A 1 192 ? -11.397 12.115 23.116 1.00 89.81 192 ARG A CA 1
ATOM 1530 C C . ARG A 1 192 ? -10.206 11.581 23.916 1.00 89.81 192 ARG A C 1
ATOM 1532 O O . ARG A 1 192 ? -10.216 11.637 25.145 1.00 89.81 192 ARG A O 1
ATOM 1539 N N . GLY A 1 193 ? -9.208 11.032 23.225 1.00 84.06 193 GLY A N 1
ATOM 1540 C CA . GLY A 1 193 ? -8.100 10.301 23.834 1.00 84.06 193 GLY A CA 1
ATOM 1541 C C . GLY A 1 193 ? -8.503 8.932 24.400 1.00 84.06 193 GLY A C 1
ATOM 1542 O O . GLY A 1 193 ? -9.638 8.462 24.249 1.00 84.06 193 GLY A O 1
ATOM 1543 N N . GLY A 1 194 ? -7.537 8.292 25.062 1.00 80.38 194 GLY A N 1
ATOM 1544 C CA . GLY A 1 194 ? -7.683 6.952 25.632 1.00 80.38 194 GLY A CA 1
ATOM 1545 C C . GLY A 1 194 ? -7.546 5.825 24.601 1.00 80.38 194 GLY A C 1
ATOM 1546 O O . GLY A 1 194 ? -7.254 6.075 23.429 1.00 80.38 194 GLY A O 1
ATOM 1547 N N . PRO A 1 195 ? -7.728 4.564 25.027 1.00 91.06 195 PRO A N 1
ATOM 1548 C CA . PRO A 1 195 ? -7.549 3.419 24.154 1.00 91.06 195 PRO A CA 1
ATOM 1549 C C . PRO A 1 195 ? -8.655 3.339 23.102 1.00 91.06 195 PRO A C 1
ATOM 1551 O O . PRO A 1 195 ? -9.852 3.402 23.408 1.00 91.06 195 PRO A O 1
ATOM 1554 N N . ALA A 1 196 ? -8.231 3.147 21.857 1.00 92.81 196 ALA A N 1
ATOM 1555 C CA . ALA A 1 196 ? -9.105 2.811 20.744 1.00 92.81 196 ALA A CA 1
ATOM 1556 C C . ALA A 1 196 ? -9.946 1.549 21.037 1.00 92.81 196 ALA A C 1
ATOM 1558 O O . ALA A 1 196 ? -9.446 0.609 21.652 1.00 92.81 196 ALA A O 1
ATOM 1559 N N . PRO A 1 197 ? -11.204 1.470 20.582 1.00 93.81 197 PRO A N 1
ATOM 1560 C CA . PRO A 1 197 ? -11.993 0.255 20.736 1.00 93.81 197 PRO A CA 1
ATOM 1561 C C . PRO A 1 197 ? -11.434 -0.899 19.892 1.00 93.81 197 PRO A C 1
ATOM 1563 O O . PRO A 1 197 ? -10.963 -0.710 18.773 1.00 93.81 197 PRO A O 1
ATOM 1566 N N . ARG A 1 198 ? -11.586 -2.124 20.393 1.00 92.69 198 ARG A N 1
ATOM 1567 C CA . ARG A 1 198 ? -11.548 -3.362 19.605 1.00 92.69 198 ARG A CA 1
ATOM 1568 C C . ARG A 1 198 ? -12.619 -3.333 18.523 1.00 92.69 198 ARG A C 1
ATOM 1570 O O . ARG A 1 198 ? -13.658 -2.690 18.690 1.00 92.69 198 ARG A O 1
ATOM 1577 N N . CYS A 1 199 ? -12.436 -4.136 17.482 1.00 92.62 199 CYS A N 1
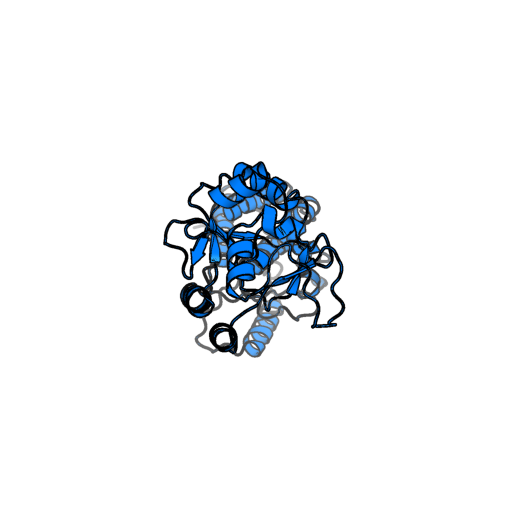ATOM 1578 C CA . CYS A 1 199 ? -13.396 -4.271 16.389 1.00 92.62 199 CYS A CA 1
ATOM 1579 C C . CYS A 1 199 ? -14.838 -4.502 16.878 1.00 92.62 199 CYS A C 1
ATOM 1581 O O . CYS A 1 199 ? -15.744 -3.764 16.489 1.00 92.62 199 CYS A O 1
ATOM 1583 N N . GLN A 1 200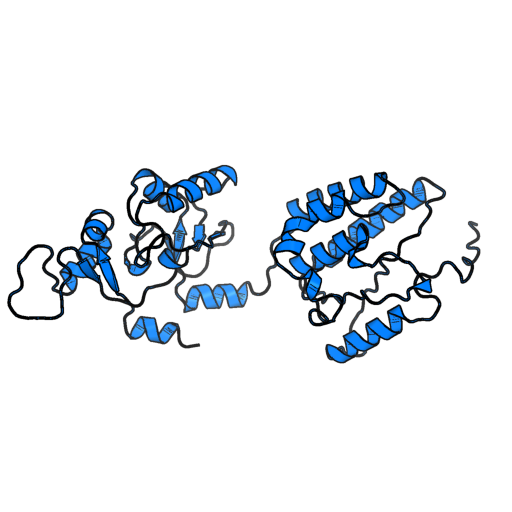 ? -15.057 -5.470 17.776 1.00 88.75 200 GLN A N 1
ATOM 1584 C CA . GLN A 1 200 ? -16.386 -5.797 18.315 1.00 88.75 200 GLN A CA 1
ATOM 1585 C C . GLN A 1 200 ? -16.968 -4.753 19.282 1.00 88.75 200 GLN A C 1
ATOM 1587 O O . GLN A 1 200 ? -18.162 -4.805 19.567 1.00 88.75 200 GLN A O 1
ATOM 1592 N N . ASP A 1 201 ? -16.154 -3.816 19.771 1.00 91.81 201 ASP A N 1
ATOM 1593 C CA . ASP A 1 201 ? -16.575 -2.789 20.728 1.00 91.81 201 ASP A CA 1
ATOM 1594 C C . ASP A 1 201 ? -16.833 -1.432 20.047 1.00 91.81 201 ASP A C 1
ATOM 1596 O O . ASP A 1 201 ? -17.215 -0.466 20.710 1.00 91.81 201 ASP A O 1
ATOM 1600 N N . MET A 1 202 ? -16.636 -1.327 18.729 1.00 93.81 202 MET A N 1
ATOM 1601 C CA . MET A 1 202 ? -16.916 -0.096 17.994 1.00 93.81 202 MET A CA 1
ATOM 1602 C C . MET A 1 202 ? -18.418 0.241 17.989 1.00 93.81 202 MET A C 1
ATOM 1604 O O . MET A 1 202 ? -19.248 -0.655 17.800 1.00 93.81 202 MET A O 1
ATOM 1608 N N . PRO A 1 203 ? -18.801 1.521 18.165 1.00 92.88 203 PRO A N 1
ATOM 1609 C CA . PRO A 1 203 ? -20.184 1.962 18.005 1.00 92.88 203 PRO A CA 1
ATOM 1610 C C . PRO A 1 203 ? -20.726 1.692 16.595 1.00 92.88 203 PRO A C 1
ATOM 1612 O O . PRO A 1 203 ? -20.021 1.845 15.599 1.00 92.88 203 PRO A O 1
ATOM 1615 N N . TYR A 1 204 ? -22.010 1.344 16.488 1.00 91.25 204 TYR A N 1
ATOM 1616 C CA . TYR A 1 204 ? -22.665 1.254 15.181 1.00 91.25 204 TYR A CA 1
ATOM 1617 C C . TYR A 1 204 ? -22.613 2.602 14.452 1.00 91.25 204 TYR A C 1
ATOM 1619 O O . TYR A 1 204 ? -22.799 3.654 15.058 1.00 91.25 204 TYR A O 1
ATOM 1627 N N . GLY A 1 205 ? -22.360 2.558 13.143 1.00 94.00 205 GLY A N 1
ATOM 1628 C CA . GLY A 1 205 ? -22.222 3.746 12.298 1.00 94.00 205 GLY A CA 1
ATOM 1629 C C . GLY A 1 205 ? -20.807 4.328 12.245 1.00 94.00 205 GLY A C 1
ATOM 1630 O O . GLY A 1 205 ? -20.520 5.094 11.327 1.00 94.00 205 GLY A O 1
ATOM 1631 N N . SER A 1 206 ? -19.901 3.924 13.145 1.00 96.62 206 SER A N 1
ATOM 1632 C CA . SER A 1 206 ? -18.509 4.397 13.154 1.00 96.62 206 SER A CA 1
ATOM 1633 C C . SER A 1 206 ? -17.590 3.679 12.153 1.00 96.62 206 SER A C 1
ATOM 1635 O O . SER A 1 206 ? -16.432 4.055 11.963 1.00 96.62 206 SER A O 1
ATOM 1637 N N . PHE A 1 207 ? -18.122 2.670 11.465 1.00 97.06 207 PHE A N 1
ATOM 1638 C CA . PHE A 1 207 ? -17.436 1.880 10.451 1.00 97.06 207 PHE A CA 1
ATOM 1639 C C . PHE A 1 207 ? -18.373 1.524 9.288 1.00 97.06 207 PHE A C 1
ATOM 1641 O O . PHE A 1 207 ? -19.599 1.607 9.406 1.00 97.06 207 PHE A O 1
ATOM 1648 N N . LEU A 1 208 ? -17.785 1.112 8.166 1.00 96.25 208 LEU A N 1
ATOM 1649 C CA . LEU A 1 208 ? -18.446 0.391 7.079 1.00 96.25 208 LEU A CA 1
ATOM 1650 C C . LEU A 1 208 ? -18.038 -1.081 7.148 1.00 96.25 208 LEU A C 1
ATOM 1652 O O . LEU A 1 208 ? -16.852 -1.379 7.245 1.00 96.25 208 LEU A O 1
ATOM 1656 N N . GLU A 1 209 ? -19.001 -1.997 7.124 1.00 94.62 209 GLU A N 1
ATOM 1657 C CA . GLU A 1 209 ? -18.719 -3.435 7.151 1.00 94.62 209 GLU A CA 1
ATOM 1658 C C . GLU A 1 209 ? -18.683 -4.009 5.732 1.00 94.62 209 GLU A C 1
ATOM 1660 O O . GLU A 1 209 ? -19.558 -3.725 4.914 1.00 94.62 209 GLU A O 1
ATOM 1665 N N . GLY A 1 210 ? -17.679 -4.832 5.448 1.00 92.94 210 GLY A N 1
ATOM 1666 C CA . GLY A 1 210 ? -17.525 -5.504 4.170 1.00 92.94 210 GLY A CA 1
ATOM 1667 C C . GLY A 1 210 ? -16.971 -4.590 3.085 1.00 92.94 210 GLY A C 1
ATOM 1668 O O . GLY A 1 210 ? -15.903 -3.990 3.229 1.00 92.94 210 GLY A O 1
ATOM 1669 N N . ARG A 1 211 ? -17.670 -4.536 1.954 1.00 90.81 211 ARG A N 1
ATOM 1670 C CA . ARG A 1 211 ? -17.243 -3.798 0.767 1.00 90.81 211 ARG A CA 1
ATOM 1671 C C . ARG A 1 211 ? -17.310 -2.284 0.983 1.00 90.81 211 ARG A C 1
ATOM 1673 O O . ARG A 1 211 ? -18.352 -1.740 1.341 1.00 90.81 211 ARG A O 1
ATOM 1680 N N . VAL A 1 212 ? -16.216 -1.589 0.668 1.00 89.69 212 VAL A N 1
ATOM 1681 C CA . VAL A 1 212 ? -16.200 -0.119 0.608 1.00 89.69 212 VAL A CA 1
ATOM 1682 C C . VAL A 1 212 ? -16.970 0.353 -0.637 1.00 89.69 212 VAL A C 1
ATOM 1684 O O . VAL A 1 212 ? -16.673 -0.126 -1.736 1.00 89.69 212 VAL A O 1
ATOM 1687 N N . PRO A 1 213 ? -17.943 1.276 -0.507 1.00 88.31 213 PRO A N 1
ATOM 1688 C CA . PRO A 1 213 ? -18.685 1.817 -1.642 1.00 88.31 213 PRO A CA 1
ATOM 1689 C C . PRO A 1 213 ? -17.791 2.520 -2.669 1.00 88.31 213 PRO A C 1
ATOM 1691 O O . PRO A 1 213 ? -16.770 3.123 -2.331 1.00 88.31 213 PRO A O 1
ATOM 1694 N 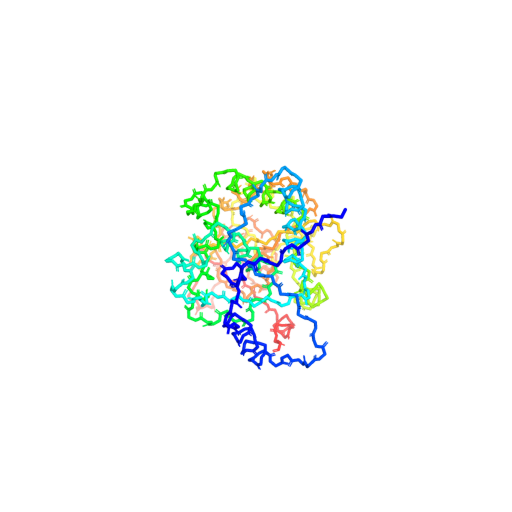N . VAL A 1 214 ? -18.211 2.494 -3.936 1.00 82.62 214 VAL A N 1
ATOM 1695 C CA . VAL A 1 214 ? -17.526 3.215 -5.018 1.00 82.62 214 VAL A CA 1
ATOM 1696 C C . VAL A 1 214 ? -17.482 4.712 -4.700 1.00 82.62 214 VAL A C 1
ATOM 1698 O O . VAL A 1 214 ? -18.475 5.292 -4.270 1.00 82.62 214 VAL A O 1
ATOM 1701 N N . GLY A 1 215 ? -16.323 5.333 -4.921 1.00 81.44 215 GLY A N 1
ATOM 1702 C CA . GLY A 1 215 ? -16.106 6.759 -4.667 1.00 81.44 215 GLY A CA 1
ATOM 1703 C C . GLY A 1 215 ? -15.703 7.099 -3.229 1.00 81.44 215 GLY A C 1
ATOM 1704 O O . GLY A 1 215 ? -15.285 8.226 -2.987 1.00 81.44 215 GLY A O 1
ATOM 1705 N N . VAL A 1 216 ? -15.756 6.142 -2.296 1.00 87.25 216 VAL A N 1
ATOM 1706 C CA . VAL A 1 216 ? -15.222 6.319 -0.939 1.00 87.25 216 VAL A CA 1
ATOM 1707 C C . VAL A 1 216 ? -13.732 5.989 -0.940 1.00 87.25 216 VAL A C 1
ATOM 1709 O O . VAL A 1 216 ? -13.327 4.877 -1.301 1.00 87.25 216 VAL A O 1
ATOM 1712 N N . ARG A 1 217 ? -12.893 6.947 -0.533 1.00 88.00 217 ARG A N 1
ATOM 1713 C CA . ARG A 1 217 ? -11.456 6.701 -0.416 1.00 88.00 217 ARG A CA 1
ATOM 1714 C C . ARG A 1 217 ? -11.207 5.830 0.810 1.00 88.00 217 ARG A C 1
ATOM 1716 O O . ARG A 1 217 ? -11.789 6.050 1.871 1.00 88.00 217 ARG A O 1
ATOM 1723 N N . HIS A 1 218 ? -10.334 4.841 0.665 1.00 90.94 218 HIS A N 1
ATOM 1724 C CA . HIS A 1 218 ? -9.951 3.959 1.755 1.00 90.94 218 HIS A CA 1
ATOM 1725 C C . HIS A 1 218 ? -8.437 3.958 1.954 1.00 90.94 218 HIS A C 1
ATOM 1727 O O . HIS A 1 218 ? -7.662 3.962 0.999 1.00 90.94 218 HIS A O 1
ATOM 1733 N N . TYR A 1 219 ? -8.030 3.965 3.216 1.00 92.88 219 TYR A N 1
ATOM 1734 C CA . TYR A 1 219 ? -6.644 3.941 3.660 1.00 92.88 219 TYR A CA 1
ATOM 1735 C C . TYR A 1 219 ? -6.345 2.600 4.334 1.00 92.88 219 TYR A C 1
ATOM 1737 O O . TYR A 1 219 ? -7.227 1.992 4.935 1.00 92.88 219 TYR A O 1
ATOM 1745 N N . VAL A 1 220 ? -5.095 2.144 4.282 1.00 91.31 220 VAL A N 1
ATOM 1746 C CA . VAL A 1 220 ? -4.623 1.000 5.074 1.00 91.31 220 VAL A CA 1
ATOM 1747 C C . VAL A 1 220 ? -3.532 1.500 6.003 1.00 91.31 220 VAL A C 1
ATOM 1749 O O . VAL A 1 220 ? -2.543 2.079 5.553 1.00 91.31 220 VAL A O 1
ATOM 1752 N N . VAL A 1 221 ? -3.725 1.305 7.304 1.00 90.81 221 VAL A N 1
ATOM 1753 C CA . VAL A 1 221 ? -2.820 1.790 8.342 1.00 90.81 221 VAL A CA 1
ATOM 1754 C C . VAL A 1 221 ? -2.109 0.598 8.961 1.00 90.81 221 VAL A C 1
ATOM 1756 O O . VAL A 1 221 ? -2.717 -0.233 9.628 1.00 90.81 221 VAL A O 1
ATOM 1759 N N . SER A 1 222 ? -0.797 0.534 8.758 1.00 85.94 222 SER A N 1
ATOM 1760 C CA . SER A 1 222 ? 0.071 -0.395 9.476 1.00 85.94 222 SER A CA 1
ATOM 1761 C C . SER A 1 222 ? 0.687 0.323 10.670 1.00 85.94 222 SER A C 1
ATOM 1763 O O . SER A 1 222 ? 1.300 1.380 10.507 1.00 85.94 222 SER A O 1
ATOM 1765 N N . HIS A 1 223 ? 0.573 -0.255 11.863 1.00 81.75 223 HIS A N 1
ATOM 1766 C CA . HIS A 1 223 ? 1.131 0.317 13.085 1.00 81.75 223 HIS A CA 1
ATOM 1767 C C . HIS A 1 223 ? 1.770 -0.748 13.980 1.00 81.75 223 HIS A C 1
ATOM 1769 O O . HIS A 1 223 ? 1.302 -1.879 14.073 1.00 81.75 223 HIS A O 1
ATOM 1775 N N . SER A 1 224 ? 2.827 -0.372 14.699 1.00 80.00 224 SER A N 1
ATOM 1776 C CA . SER A 1 224 ? 3.369 -1.192 15.784 1.00 80.00 224 SER A CA 1
ATOM 1777 C C . SER A 1 224 ? 2.513 -1.075 17.044 1.00 80.00 224 SER A C 1
ATOM 1779 O O . SER A 1 224 ? 1.936 -0.015 17.317 1.00 80.00 224 SER A O 1
ATOM 1781 N N . TRP A 1 225 ? 2.484 -2.143 17.841 1.00 82.62 225 TRP A N 1
ATOM 1782 C CA . TRP A 1 225 ? 1.878 -2.118 19.168 1.00 82.62 225 TRP A CA 1
ATOM 1783 C C . TRP A 1 225 ? 2.724 -1.257 20.116 1.00 82.62 225 TRP A C 1
ATOM 1785 O O . TRP A 1 225 ? 3.935 -1.442 20.193 1.00 82.62 225 TRP A O 1
ATOM 1795 N N . ALA A 1 226 ? 2.107 -0.301 20.819 1.00 79.31 226 ALA A N 1
ATOM 1796 C CA . ALA A 1 226 ? 2.800 0.502 21.834 1.00 79.31 226 ALA A CA 1
ATOM 1797 C C . ALA A 1 226 ? 2.974 -0.232 23.169 1.00 79.31 226 ALA A C 1
ATOM 1799 O O . ALA A 1 226 ? 3.864 0.110 23.941 1.00 79.31 226 ALA A O 1
ATOM 1800 N N . ALA A 1 227 ? 2.114 -1.208 23.463 1.00 78.94 227 ALA A N 1
ATOM 1801 C CA . ALA A 1 227 ? 2.134 -1.964 24.707 1.00 78.94 227 ALA A CA 1
ATOM 1802 C C . ALA A 1 227 ? 1.669 -3.403 24.471 1.00 78.94 227 ALA A C 1
ATOM 1804 O O . ALA A 1 227 ? 0.961 -3.675 23.508 1.00 78.94 227 ALA A O 1
ATOM 1805 N N . ASN A 1 228 ? 1.982 -4.315 25.395 1.00 73.69 228 ASN A N 1
ATOM 1806 C CA . ASN A 1 228 ? 1.666 -5.747 25.271 1.00 73.69 228 ASN A CA 1
ATOM 1807 C C . ASN A 1 228 ? 0.169 -6.061 25.102 1.00 73.69 228 ASN A C 1
ATOM 1809 O O . ASN A 1 228 ? -0.182 -7.125 24.605 1.00 73.69 228 ASN A O 1
ATOM 1813 N N . ARG A 1 229 ? -0.717 -5.167 25.557 1.00 77.50 229 ARG A N 1
ATOM 1814 C CA . ARG A 1 229 ? -2.171 -5.405 25.609 1.00 77.50 229 ARG A CA 1
ATOM 1815 C C . ARG A 1 229 ? -2.989 -4.439 24.749 1.00 77.50 229 ARG A C 1
ATOM 1817 O O . ARG A 1 229 ? -4.198 -4.618 24.633 1.00 77.50 229 ARG A O 1
ATOM 1824 N N . HIS A 1 230 ? -2.360 -3.426 24.151 1.00 86.56 230 HIS A N 1
ATOM 1825 C CA . HIS A 1 230 ? -3.058 -2.450 23.319 1.00 86.56 230 HIS A CA 1
ATOM 1826 C C . HIS A 1 230 ? -2.100 -1.739 22.357 1.00 86.56 230 HIS A C 1
ATOM 1828 O O . HIS A 1 230 ? -0.984 -1.378 22.740 1.00 86.56 230 HIS A O 1
ATOM 1834 N N . PHE A 1 231 ? -2.540 -1.485 21.121 1.00 86.19 231 PHE A N 1
ATOM 1835 C CA . PHE A 1 231 ? -1.688 -0.813 20.139 1.00 86.19 231 PHE A CA 1
ATOM 1836 C C . PHE A 1 231 ? -1.492 0.677 20.446 1.00 86.19 231 PHE A C 1
ATOM 1838 O O . PHE A 1 231 ? -0.402 1.193 20.223 1.00 86.19 231 PHE A O 1
ATOM 1845 N N . ASP A 1 232 ? -2.514 1.342 20.992 1.00 89.56 232 ASP A N 1
ATOM 1846 C CA . ASP A 1 232 ? -2.512 2.775 21.316 1.00 89.56 232 ASP A CA 1
ATOM 1847 C C . ASP A 1 232 ? -3.213 3.084 22.656 1.00 89.56 232 ASP A C 1
ATOM 1849 O O . ASP A 1 232 ? -4.357 3.529 22.666 1.00 89.56 232 ASP A O 1
ATOM 1853 N N . PRO A 1 233 ? -2.613 2.743 23.809 1.00 87.56 233 PRO A N 1
ATOM 1854 C CA . PRO A 1 233 ? -3.270 2.905 25.108 1.00 87.56 233 PRO A CA 1
ATOM 1855 C C . PRO A 1 233 ? -3.535 4.375 25.478 1.00 87.56 233 PRO A C 1
ATOM 1857 O O . PRO A 1 233 ? -4.477 4.653 26.214 1.00 87.56 233 PRO A O 1
ATOM 1860 N N . SER A 1 234 ? -2.725 5.313 24.974 1.00 87.25 234 SER A N 1
ATOM 1861 C CA . SER A 1 234 ? -2.841 6.751 25.254 1.00 87.25 234 SER A CA 1
ATOM 1862 C C . SER A 1 234 ? -3.671 7.528 24.225 1.00 87.25 234 SER A C 1
ATOM 1864 O O . SER A 1 234 ? -4.002 8.692 24.464 1.00 87.25 234 SER A O 1
ATOM 1866 N N . GLY A 1 235 ? -3.977 6.933 23.070 1.00 90.69 235 GLY A N 1
ATOM 1867 C CA . GLY A 1 235 ? -4.606 7.633 21.947 1.00 90.69 235 GLY A CA 1
ATOM 1868 C C . GLY A 1 235 ? -3.640 8.518 21.139 1.00 90.69 235 GLY A C 1
ATOM 1869 O O . GLY A 1 235 ? -4.085 9.309 20.307 1.00 90.69 235 GLY A O 1
ATOM 1870 N N . GLU A 1 236 ? -2.327 8.473 21.404 1.00 91.38 236 GLU A N 1
ATOM 1871 C CA . GLU A 1 236 ? -1.333 9.280 20.671 1.00 91.38 236 GLU A CA 1
ATOM 1872 C C . GLU A 1 236 ? -1.210 8.830 19.211 1.00 91.38 236 GLU A C 1
ATOM 1874 O O . GLU A 1 236 ? -1.136 9.667 18.310 1.00 91.38 236 GLU A O 1
ATOM 1879 N N . LYS A 1 237 ? -1.251 7.517 18.938 1.00 91.75 237 LYS A N 1
ATOM 1880 C CA . LYS A 1 237 ? -1.144 7.028 17.553 1.00 91.75 237 LYS A CA 1
ATOM 1881 C C . LYS A 1 237 ? -2.354 7.444 16.728 1.00 91.75 237 LYS A C 1
ATOM 1883 O O . LYS A 1 237 ? -2.188 7.818 15.570 1.00 91.75 237 LYS A O 1
ATOM 1888 N N . LEU A 1 238 ? -3.552 7.416 17.309 1.00 95.12 238 LEU A N 1
ATOM 1889 C CA . LEU A 1 238 ? -4.754 7.919 16.650 1.00 95.12 238 LEU A CA 1
ATOM 1890 C C . LEU A 1 238 ? -4.708 9.434 16.442 1.00 95.12 238 LEU A C 1
ATOM 1892 O O . LEU A 1 238 ? -5.137 9.903 15.390 1.00 95.12 238 LEU A O 1
ATOM 1896 N N . ARG A 1 239 ? -4.122 10.201 17.371 1.00 96.44 239 ARG A N 1
ATOM 1897 C CA . ARG A 1 239 ? -3.869 11.638 17.166 1.00 96.44 239 ARG A CA 1
ATOM 1898 C C . ARG A 1 239 ? -2.926 11.903 15.999 1.00 96.44 239 ARG A C 1
ATOM 1900 O O . ARG A 1 239 ? -3.200 12.784 15.186 1.00 96.44 239 ARG A O 1
ATOM 1907 N N . ASP A 1 240 ? -1.845 11.144 15.879 1.00 95.19 240 ASP A N 1
ATOM 1908 C CA . ASP A 1 240 ? -0.924 11.290 14.752 1.00 95.19 240 ASP A CA 1
ATOM 1909 C C . ASP A 1 240 ? -1.543 10.820 13.435 1.00 95.19 240 ASP A C 1
ATOM 1911 O O . ASP A 1 240 ? -1.403 11.499 12.415 1.00 95.19 240 ASP A O 1
ATOM 1915 N N . LEU A 1 241 ? -2.306 9.724 13.456 1.00 96.00 241 LEU A N 1
ATOM 1916 C CA . LEU A 1 241 ? -3.071 9.270 12.300 1.00 96.00 241 LEU A CA 1
ATOM 1917 C C . LEU A 1 241 ? -4.070 10.337 11.839 1.00 96.00 241 LEU A C 1
ATOM 1919 O O . LEU A 1 241 ? -4.117 10.640 10.650 1.00 96.00 241 LEU A O 1
ATOM 1923 N N . ALA A 1 242 ? -4.815 10.954 12.759 1.00 97.44 242 ALA A N 1
ATOM 1924 C CA . ALA A 1 242 ? -5.744 12.037 12.451 1.00 97.44 242 ALA A CA 1
ATOM 1925 C C . ALA A 1 242 ? -5.035 13.216 11.761 1.00 97.44 242 ALA A C 1
ATOM 1927 O O . ALA A 1 242 ? -5.492 13.672 10.714 1.00 97.44 242 ALA A O 1
ATOM 1928 N N . LYS A 1 243 ? -3.877 13.663 12.272 1.00 96.50 243 LYS A N 1
ATOM 1929 C CA . LYS A 1 243 ? -3.074 14.722 11.624 1.00 96.50 243 LYS A CA 1
ATOM 1930 C C . LYS A 1 243 ? -2.642 14.330 10.208 1.00 96.50 243 LYS A C 1
ATOM 1932 O O . LYS A 1 243 ? -2.675 15.161 9.299 1.00 96.50 243 LYS A O 1
ATOM 1937 N N . ILE A 1 244 ? -2.223 13.076 10.012 1.00 94.81 244 ILE A N 1
ATOM 1938 C CA . ILE A 1 244 ? -1.812 12.560 8.699 1.00 94.81 244 ILE A CA 1
ATOM 1939 C C . ILE A 1 244 ? -3.003 12.543 7.737 1.00 94.81 244 ILE A C 1
ATOM 1941 O O . ILE A 1 244 ? -2.862 13.033 6.619 1.00 94.81 244 ILE A O 1
ATOM 1945 N N . LEU A 1 245 ? -4.163 12.041 8.171 1.00 92.19 245 LEU A N 1
ATOM 1946 C CA . LEU A 1 245 ? -5.397 11.994 7.381 1.00 92.19 245 LEU A CA 1
ATOM 1947 C C . LEU A 1 245 ? -5.840 13.396 6.943 1.00 92.19 245 LEU A C 1
ATOM 1949 O O . LEU A 1 245 ? -6.091 13.611 5.756 1.00 92.19 245 LEU A O 1
ATOM 1953 N N . THR A 1 246 ? -5.814 14.376 7.852 1.00 94.00 246 THR A N 1
ATOM 1954 C CA . THR A 1 246 ? -6.063 15.785 7.510 1.00 94.00 246 THR A CA 1
ATOM 1955 C C . THR A 1 246 ? -5.066 16.292 6.468 1.00 94.00 246 THR A C 1
ATOM 1957 O O . THR A 1 246 ? -5.458 16.892 5.469 1.00 94.00 246 THR A O 1
ATOM 1960 N N . ARG A 1 247 ? -3.769 16.017 6.649 1.00 91.12 247 ARG A N 1
ATOM 1961 C CA . ARG A 1 247 ? -2.716 16.463 5.724 1.00 91.12 247 ARG A CA 1
ATOM 1962 C C . ARG A 1 247 ? -2.863 15.869 4.319 1.00 91.12 247 ARG A C 1
ATOM 1964 O O . ARG A 1 247 ? -2.515 16.540 3.351 1.00 91.12 247 ARG A O 1
ATOM 1971 N N . VAL A 1 248 ? -3.347 14.633 4.189 1.00 85.06 248 VAL A N 1
ATOM 1972 C CA . VAL A 1 248 ? -3.593 13.993 2.881 1.00 85.06 248 VAL A CA 1
ATOM 1973 C C . VAL A 1 248 ? -4.982 14.307 2.309 1.00 85.06 248 VAL A C 1
ATOM 1975 O O . VAL A 1 248 ? -5.370 13.728 1.295 1.00 85.06 248 VAL A O 1
ATOM 1978 N N . GLY A 1 249 ? -5.735 15.212 2.943 1.00 88.31 249 GLY A N 1
ATOM 1979 C CA . GLY A 1 249 ? -7.053 15.641 2.480 1.00 88.31 249 GLY A CA 1
ATOM 1980 C C . GLY A 1 249 ? -8.105 14.532 2.526 1.00 88.31 249 GLY A C 1
ATOM 1981 O O . GLY A 1 249 ? -8.937 14.453 1.616 1.00 88.31 249 GLY A O 1
ATOM 1982 N N . ALA A 1 250 ? -8.032 13.645 3.524 1.00 91.62 250 ALA A N 1
ATOM 1983 C CA . ALA A 1 250 ? -9.088 12.676 3.802 1.00 91.62 250 ALA A CA 1
ATOM 1984 C C . ALA A 1 250 ? -10.379 13.403 4.201 1.00 91.62 250 ALA A C 1
ATOM 1986 O O . ALA A 1 250 ? -10.340 14.395 4.927 1.00 91.62 250 ALA A O 1
ATOM 1987 N N . GLN A 1 251 ? -11.511 12.917 3.709 1.00 94.38 251 GLN A N 1
ATOM 1988 C CA . GLN A 1 251 ? -12.840 13.405 4.064 1.00 94.38 251 GLN A CA 1
ATOM 1989 C C . GLN A 1 251 ? -13.423 12.562 5.198 1.00 94.38 251 GLN A C 1
ATOM 1991 O O . GLN A 1 251 ? -13.102 11.387 5.324 1.00 94.38 251 GLN A O 1
ATOM 1996 N N . ASP A 1 252 ? -14.359 13.110 5.968 1.00 93.25 252 ASP A N 1
ATOM 1997 C CA . ASP A 1 252 ? -15.016 12.403 7.080 1.00 93.25 252 ASP A CA 1
ATOM 1998 C C . ASP A 1 252 ? -15.698 11.085 6.675 1.00 93.25 252 ASP A C 1
ATOM 2000 O O . ASP A 1 252 ? -15.777 10.140 7.466 1.00 93.25 252 ASP A O 1
ATOM 2004 N N . ASN A 1 253 ? -16.176 11.023 5.429 1.00 93.50 253 ASN A N 1
ATOM 2005 C CA . ASN A 1 253 ? -16.804 9.840 4.844 1.00 93.50 253 ASN A CA 1
ATOM 2006 C C . ASN A 1 253 ? -15.809 8.812 4.296 1.00 93.50 253 ASN A C 1
ATOM 2008 O O . ASN A 1 253 ? -16.231 7.686 4.021 1.00 93.50 253 ASN A O 1
ATOM 2012 N N . ASP A 1 254 ? -14.534 9.175 4.148 1.00 95.75 254 ASP A N 1
ATOM 2013 C CA . ASP A 1 254 ? -13.478 8.226 3.816 1.00 95.75 254 ASP A CA 1
ATOM 2014 C C . ASP A 1 254 ? -13.287 7.239 4.972 1.00 95.75 254 ASP A C 1
ATOM 2016 O O . ASP A 1 254 ? -13.781 7.424 6.092 1.00 95.75 254 ASP A O 1
ATOM 2020 N N . VAL A 1 255 ? -12.572 6.153 4.701 1.00 97.94 255 VAL A N 1
ATOM 2021 C CA . VAL A 1 255 ? -12.405 5.069 5.668 1.00 97.94 255 VAL A CA 1
ATOM 2022 C C . VAL A 1 255 ? -10.966 4.591 5.771 1.00 97.94 255 VAL A C 1
ATOM 2024 O O . VAL A 1 255 ? -10.169 4.770 4.859 1.00 97.94 255 VAL A O 1
ATOM 2027 N N . ALA A 1 256 ? -10.619 3.945 6.875 1.00 97.25 256 ALA A N 1
ATOM 2028 C CA . ALA A 1 256 ? -9.315 3.347 7.084 1.00 97.25 256 ALA A CA 1
ATOM 2029 C C . ALA A 1 256 ? -9.438 1.928 7.644 1.00 97.25 256 ALA A C 1
ATOM 2031 O O . ALA A 1 256 ? -10.286 1.637 8.487 1.00 97.25 256 ALA A O 1
ATOM 2032 N N . PHE A 1 257 ? -8.556 1.049 7.191 1.00 96.81 257 PHE A N 1
ATOM 2033 C CA . PHE A 1 257 ? -8.311 -0.245 7.802 1.00 96.81 257 PHE A CA 1
ATOM 2034 C C . PHE A 1 257 ? -7.228 -0.097 8.875 1.00 96.81 257 PHE A C 1
ATOM 2036 O O . PHE A 1 257 ? -6.108 0.314 8.563 1.00 96.81 257 PHE A O 1
ATOM 2043 N N . LEU A 1 258 ? -7.560 -0.444 10.118 1.00 96.00 258 LEU A N 1
ATOM 2044 C CA . LEU A 1 258 ? -6.630 -0.571 11.241 1.00 96.00 258 LEU A CA 1
ATOM 2045 C C . LEU A 1 258 ? -6.833 -1.971 11.812 1.00 96.00 258 LEU A C 1
ATOM 2047 O O . LEU A 1 258 ? -7.922 -2.250 12.294 1.00 96.00 258 LEU A O 1
ATOM 2051 N N . ASP A 1 259 ? -5.837 -2.851 11.773 1.00 91.50 259 ASP A N 1
ATOM 2052 C CA . ASP A 1 259 ? -6.003 -4.278 12.104 1.00 91.50 259 ASP A CA 1
ATOM 2053 C C . ASP A 1 259 ? -6.786 -4.538 13.414 1.00 91.50 259 ASP A C 1
ATOM 2055 O O . ASP A 1 259 ? -7.725 -5.337 13.432 1.00 91.50 259 ASP A O 1
ATOM 2059 N N . TYR A 1 260 ? -6.482 -3.793 14.479 1.00 92.00 260 TYR A N 1
ATOM 2060 C CA . TYR A 1 260 ? -7.123 -3.887 15.789 1.00 92.00 260 TYR A CA 1
ATOM 2061 C C . TYR A 1 260 ? -8.596 -3.447 15.781 1.00 92.00 260 TYR A C 1
ATOM 2063 O O . TYR A 1 260 ? -9.432 -3.995 16.500 1.00 92.00 260 TYR A O 1
ATOM 2071 N N . MET A 1 261 ? -8.950 -2.469 14.956 1.00 94.56 261 MET A N 1
ATOM 2072 C CA . MET A 1 261 ? -10.320 -1.962 14.859 1.00 94.56 261 MET A CA 1
ATOM 2073 C C . MET A 1 261 ? -11.105 -2.636 13.727 1.00 94.56 261 MET A C 1
ATOM 2075 O O . MET A 1 261 ? -12.328 -2.663 13.754 1.00 94.56 261 MET A O 1
ATOM 2079 N N . SER A 1 262 ? -10.423 -3.216 12.745 1.00 95.31 262 SER A N 1
ATOM 2080 C CA . SER A 1 262 ? -11.019 -3.731 11.513 1.00 95.31 262 SER A CA 1
ATOM 2081 C C . SER A 1 262 ? -11.258 -5.235 11.525 1.00 95.31 262 SER A C 1
ATOM 2083 O O . SER A 1 262 ? -12.097 -5.716 10.763 1.00 95.31 262 SER A O 1
ATOM 2085 N N . LEU A 1 263 ? -10.553 -5.978 12.383 1.00 90.44 263 LEU A N 1
ATOM 2086 C CA . LEU A 1 263 ? -10.680 -7.427 12.518 1.00 90.44 263 LEU A CA 1
ATOM 2087 C C . LEU A 1 263 ? -11.132 -7.794 13.929 1.00 90.44 263 LEU A C 1
ATOM 2089 O O . LEU A 1 263 ? -10.589 -7.303 14.908 1.00 90.44 263 LEU A O 1
ATOM 2093 N N . THR A 1 264 ? -12.112 -8.689 14.054 1.00 87.06 264 THR A N 1
ATOM 2094 C CA . THR A 1 264 ? -12.619 -9.124 15.370 1.00 87.06 264 THR A CA 1
ATOM 2095 C C . THR A 1 264 ? -11.516 -9.820 16.173 1.00 87.06 264 THR A C 1
ATOM 2097 O O . THR A 1 264 ? -10.862 -10.720 15.645 1.00 87.06 264 THR A O 1
ATOM 2100 N N . GLN A 1 265 ? -11.311 -9.473 17.445 1.00 83.69 265 GLN A N 1
ATOM 2101 C CA . GLN A 1 265 ? -10.322 -10.142 18.307 1.00 83.69 265 GLN A CA 1
ATOM 2102 C C . GLN A 1 265 ? -10.885 -11.419 18.950 1.00 83.69 265 GLN A C 1
ATOM 2104 O O . GLN A 1 265 ? -12.067 -11.476 19.283 1.00 83.69 265 GLN A O 1
ATOM 2109 N N . ALA A 1 266 ? -10.020 -12.401 19.239 1.00 74.81 266 ALA A N 1
ATOM 2110 C CA . ALA A 1 266 ? -10.346 -13.635 19.976 1.00 74.81 266 ALA A CA 1
ATOM 2111 C C . ALA A 1 266 ? -10.664 -13.421 21.477 1.00 74.81 266 ALA A C 1
ATOM 2113 O O . ALA A 1 266 ? -10.852 -14.378 22.222 1.00 74.81 266 ALA A O 1
ATOM 2114 N N . GLY A 1 267 ? -10.794 -12.167 21.918 1.00 76.69 267 GLY A N 1
ATOM 2115 C CA . GLY A 1 267 ? -11.024 -11.804 23.315 1.00 76.69 267 GLY A CA 1
ATOM 2116 C C . GLY A 1 267 ? -9.709 -11.580 24.044 1.00 76.69 267 GLY A C 1
ATOM 2117 O O . GLY A 1 267 ? -8.639 -11.604 23.438 1.00 76.69 267 GLY A O 1
ATOM 2118 N N . GLY A 1 268 ? -9.784 -11.306 25.340 1.00 76.50 268 GLY A N 1
ATOM 2119 C CA . GLY A 1 268 ? -8.587 -11.095 26.145 1.00 76.50 268 GLY A CA 1
ATOM 2120 C C . GLY A 1 268 ? -8.811 -10.172 27.327 1.00 76.50 268 GLY A C 1
ATOM 2121 O O . GLY A 1 268 ? -9.915 -9.686 27.569 1.00 76.50 268 GLY A O 1
ATOM 2122 N N . TRP A 1 269 ? -7.733 -9.954 28.067 1.00 80.19 269 TRP A N 1
ATOM 2123 C CA . TRP A 1 269 ? -7.711 -9.057 29.209 1.00 80.19 269 TRP A CA 1
ATOM 2124 C C . TRP A 1 269 ? -7.453 -7.625 28.752 1.00 80.19 269 TRP A C 1
ATOM 2126 O O . TRP A 1 269 ? -6.452 -7.354 28.087 1.00 80.19 269 TRP A O 1
ATOM 2136 N N . VAL A 1 270 ? -8.333 -6.708 29.147 1.00 82.25 270 VAL A N 1
ATOM 2137 C CA . VAL A 1 270 ? -8.146 -5.263 28.972 1.00 82.25 270 VAL A CA 1
ATOM 2138 C C . VAL A 1 270 ? -8.190 -4.562 30.331 1.00 82.25 270 VAL A C 1
ATOM 2140 O O . VAL A 1 270 ? -8.864 -5.057 31.236 1.00 82.25 270 VAL A O 1
ATOM 2143 N N . PRO A 1 271 ? -7.489 -3.431 30.511 1.00 83.88 271 PRO A N 1
ATOM 2144 C CA . PRO A 1 271 ? -7.589 -2.656 31.746 1.00 83.88 271 PRO A CA 1
ATOM 2145 C C . PRO A 1 271 ? -9.023 -2.187 31.993 1.00 83.88 271 PRO A C 1
ATOM 2147 O O . PRO A 1 271 ? -9.711 -1.821 31.045 1.00 83.88 271 PRO A O 1
ATOM 2150 N N . MET A 1 272 ? -9.471 -2.107 33.243 1.00 82.56 272 MET A N 1
ATOM 2151 C CA . MET A 1 272 ? -10.801 -1.588 33.599 1.00 82.56 272 MET A CA 1
ATOM 2152 C C . MET A 1 272 ? -11.051 -0.179 33.044 1.00 82.56 272 MET A C 1
ATOM 2154 O O . MET A 1 272 ? -12.161 0.125 32.603 1.00 82.56 272 MET A O 1
ATOM 2158 N N . ALA A 1 273 ? -10.003 0.651 32.965 1.00 83.88 273 ALA A N 1
ATOM 2159 C CA . ALA A 1 273 ? -10.046 1.963 32.319 1.00 83.88 273 ALA A CA 1
ATOM 2160 C C . ALA A 1 273 ? -10.563 1.891 30.869 1.00 83.88 273 ALA A C 1
ATOM 2162 O O . ALA A 1 273 ? -11.290 2.776 30.435 1.00 83.88 273 ALA A O 1
ATOM 2163 N N . TYR A 1 274 ? -10.289 0.808 30.133 1.00 89.00 274 TYR A N 1
ATOM 2164 C CA . TYR A 1 274 ? -10.794 0.606 28.772 1.00 89.00 274 TYR A CA 1
ATOM 2165 C C . TYR A 1 274 ? -12.328 0.683 28.692 1.00 89.00 274 TYR A C 1
ATOM 2167 O O . TYR A 1 274 ? -12.857 1.242 27.731 1.00 89.00 274 TYR A O 1
ATOM 2175 N N . LEU A 1 275 ? -13.047 0.180 29.704 1.00 88.88 275 LEU A N 1
ATOM 2176 C CA . LEU A 1 275 ? -14.515 0.219 29.745 1.00 88.88 275 LEU A CA 1
ATOM 2177 C C . LEU A 1 275 ? -15.069 1.640 29.892 1.00 88.88 275 LEU A C 1
ATOM 2179 O O . LEU A 1 275 ? -16.197 1.898 29.475 1.00 88.88 275 LEU A O 1
ATOM 2183 N N . GLN A 1 276 ? -14.287 2.556 30.471 1.00 87.31 276 GLN A N 1
ATOM 2184 C CA . GLN A 1 276 ? -14.668 3.962 30.619 1.00 87.31 276 GLN A CA 1
ATOM 2185 C C . GLN A 1 276 ? -14.644 4.678 29.265 1.00 87.31 276 GLN A C 1
ATOM 2187 O O . GLN A 1 276 ? -15.541 5.461 28.964 1.00 87.31 276 GLN A O 1
ATOM 2192 N N . TYR A 1 277 ? -13.656 4.359 28.425 1.00 88.69 277 TYR A N 1
ATOM 2193 C CA . TYR A 1 277 ? -13.516 4.940 27.087 1.00 88.69 277 TYR A CA 1
ATOM 2194 C C . TYR A 1 277 ? -14.377 4.239 26.031 1.00 88.69 277 TYR A C 1
ATOM 2196 O O . TYR A 1 277 ? -14.668 4.828 24.992 1.00 88.69 277 TYR A O 1
ATOM 2204 N N . ASN A 1 278 ? -14.801 2.994 26.274 1.00 91.81 278 ASN A N 1
ATOM 2205 C CA . ASN A 1 278 ? -15.516 2.178 25.292 1.00 91.81 278 ASN A CA 1
ATOM 2206 C C . ASN A 1 278 ? -16.835 1.617 25.871 1.00 91.81 278 ASN A C 1
ATOM 2208 O O . ASN A 1 278 ? -16.900 0.451 26.267 1.00 91.81 278 ASN A O 1
ATOM 2212 N N . PRO A 1 279 ? -17.932 2.408 25.883 1.00 88.75 279 PRO A N 1
ATOM 2213 C CA . PRO A 1 279 ? -19.209 2.019 26.499 1.00 88.75 279 PRO A CA 1
ATOM 2214 C C . PRO A 1 279 ? -19.854 0.758 25.909 1.00 88.75 279 PRO A C 1
ATOM 2216 O O . PRO A 1 279 ? -20.565 0.027 26.598 1.00 88.75 279 PRO A O 1
ATOM 2219 N N . SER A 1 280 ? -19.619 0.469 24.628 1.00 86.81 280 SER A N 1
ATOM 2220 C CA . SER A 1 280 ? -20.078 -0.781 24.011 1.00 86.81 280 SER A CA 1
ATOM 2221 C C . SER A 1 280 ? -19.375 -2.004 24.604 1.00 86.81 280 SER A C 1
ATOM 2223 O O . SER A 1 280 ? -20.033 -3.015 24.830 1.00 86.81 280 SER A O 1
ATOM 2225 N N . ALA A 1 281 ? -18.087 -1.894 24.950 1.00 85.88 281 ALA A N 1
ATOM 2226 C CA . ALA A 1 281 ? -17.363 -2.952 25.651 1.00 85.88 281 ALA A CA 1
ATOM 2227 C C . ALA A 1 281 ? -17.915 -3.181 27.061 1.00 85.88 281 ALA A C 1
ATOM 2229 O O . ALA A 1 281 ? -18.026 -4.320 27.505 1.00 85.88 281 ALA A O 1
ATOM 2230 N N . ARG A 1 282 ? -18.303 -2.102 27.752 1.00 83.25 282 ARG A N 1
ATOM 2231 C CA . ARG A 1 282 ? -18.942 -2.181 29.071 1.00 83.25 282 ARG A CA 1
ATOM 2232 C C . ARG A 1 282 ? -20.258 -2.952 29.011 1.00 83.25 282 ARG A C 1
ATOM 2234 O O . ARG A 1 282 ? -20.421 -3.918 29.746 1.00 83.25 282 ARG A O 1
ATOM 2241 N N . ARG A 1 283 ? -21.144 -2.590 28.078 1.00 80.50 283 ARG A N 1
ATOM 2242 C CA . ARG A 1 283 ? -22.406 -3.317 27.849 1.00 80.50 283 ARG A CA 1
ATOM 2243 C C . ARG A 1 283 ? -22.161 -4.785 27.506 1.00 80.50 283 ARG A C 1
ATOM 2245 O O . ARG A 1 283 ? -22.892 -5.655 27.962 1.00 80.50 283 ARG A O 1
ATOM 2252 N N . HIS A 1 284 ? -21.119 -5.059 26.722 1.00 75.25 284 HIS A N 1
ATOM 2253 C CA . HIS A 1 284 ? -20.719 -6.419 26.388 1.00 75.25 284 HIS A CA 1
ATOM 2254 C C . HIS A 1 284 ? -20.262 -7.196 27.634 1.00 75.25 284 HIS A C 1
ATOM 2256 O O . HIS A 1 284 ? -20.719 -8.312 27.845 1.00 75.25 284 HIS A O 1
ATOM 2262 N N . ALA A 1 285 ? -19.428 -6.610 28.495 1.00 74.81 285 ALA A N 1
ATOM 2263 C CA . ALA A 1 285 ? -19.018 -7.237 29.752 1.00 74.81 285 ALA A CA 1
ATOM 2264 C C . ALA A 1 285 ? -20.226 -7.538 30.661 1.00 74.81 285 ALA A C 1
ATOM 2266 O O . ALA A 1 285 ? -20.384 -8.664 31.133 1.00 74.81 285 ALA A O 1
ATOM 2267 N N . GLU A 1 286 ? -21.113 -6.556 30.833 1.00 75.56 286 GLU A N 1
ATOM 2268 C CA . GLU A 1 286 ? -22.318 -6.666 31.663 1.00 75.56 286 GLU A CA 1
ATOM 2269 C C . GLU A 1 286 ? -23.270 -7.767 31.154 1.00 75.56 286 GLU A C 1
ATOM 2271 O O . GLU A 1 286 ? -23.783 -8.557 31.947 1.00 75.56 286 GLU A O 1
ATOM 2276 N N . ALA A 1 287 ? -23.446 -7.893 29.832 1.00 67.38 287 ALA A N 1
ATOM 2277 C CA . ALA A 1 287 ? -24.295 -8.920 29.218 1.00 67.38 287 ALA A CA 1
ATOM 2278 C C . ALA A 1 287 ? -23.795 -10.362 29.439 1.00 67.38 287 ALA A C 1
ATOM 2280 O O . ALA A 1 287 ? -24.598 -11.292 29.435 1.00 67.38 287 ALA A O 1
ATOM 2281 N N . TYR A 1 288 ? -22.491 -10.558 29.660 1.00 62.62 288 TYR A N 1
ATOM 2282 C CA . TYR A 1 288 ? -21.890 -11.869 29.950 1.00 62.62 288 TYR A CA 1
ATOM 2283 C C . TYR A 1 288 ? -21.736 -12.135 31.456 1.00 62.62 288 TYR A C 1
ATOM 2285 O O . TYR A 1 288 ? -20.988 -13.023 31.865 1.00 62.62 288 TYR A O 1
ATOM 2293 N N . GLY A 1 289 ? -22.450 -11.380 32.296 1.00 55.12 289 GLY A N 1
ATOM 2294 C CA . GLY A 1 289 ? -22.486 -11.598 33.741 1.00 55.12 289 GLY A CA 1
ATOM 2295 C C . GLY A 1 289 ? -21.233 -11.129 34.484 1.00 55.12 289 GLY A C 1
ATOM 2296 O O . GLY A 1 289 ? -21.105 -11.410 35.676 1.00 55.12 289 GLY A O 1
ATOM 2297 N N . LEU A 1 290 ? -20.324 -10.393 33.830 1.00 55.84 290 LEU A N 1
ATOM 2298 C CA . LEU A 1 290 ? -19.244 -9.696 34.527 1.00 55.84 290 LEU A CA 1
ATOM 2299 C C . LEU A 1 290 ? -19.852 -8.473 35.213 1.00 55.84 290 LEU A C 1
ATOM 2301 O O . LEU A 1 290 ? -20.149 -7.461 34.576 1.00 55.84 290 LEU A O 1
ATOM 2305 N N . ARG A 1 291 ? -20.066 -8.573 36.527 1.00 48.53 291 ARG A N 1
ATOM 2306 C CA . ARG A 1 291 ? -20.462 -7.425 37.344 1.00 48.53 291 ARG A CA 1
ATOM 2307 C C . ARG A 1 291 ? -19.286 -6.454 37.411 1.00 48.53 291 ARG A C 1
ATOM 2309 O O . ARG A 1 291 ? -18.343 -6.658 38.168 1.00 48.53 291 ARG A O 1
ATOM 2316 N N . VAL A 1 292 ? -19.337 -5.404 36.598 1.00 48.09 292 VAL A N 1
ATOM 2317 C CA . VAL A 1 292 ? -18.407 -4.272 36.664 1.00 48.09 292 VAL A CA 1
ATOM 2318 C C . VAL A 1 292 ? -18.565 -3.624 38.048 1.00 48.09 292 VAL A C 1
ATOM 2320 O O . VAL A 1 292 ? -19.538 -2.912 38.281 1.00 48.09 292 VAL A O 1
ATOM 2323 N N . GLY A 1 293 ? -17.637 -3.899 38.971 1.00 43.03 293 GLY A N 1
ATOM 2324 C CA . GLY A 1 293 ? -17.607 -3.289 40.307 1.00 43.03 293 GLY A CA 1
ATOM 2325 C C . GLY A 1 293 ? -18.316 -4.051 41.436 1.00 43.03 293 GLY A C 1
ATOM 2326 O O . GLY A 1 293 ? -18.785 -3.407 42.370 1.00 43.03 293 GLY A O 1
ATOM 2327 N N . VAL A 1 294 ? -18.405 -5.386 41.392 1.00 37.69 294 VAL A N 1
ATOM 2328 C CA . VAL A 1 294 ? -18.840 -6.185 42.557 1.00 37.69 294 VAL A CA 1
ATOM 2329 C C . VAL A 1 294 ? -17.812 -7.278 42.831 1.00 37.69 294 VAL A C 1
ATOM 2331 O O . VAL A 1 294 ? -17.487 -8.029 41.916 1.00 37.69 294 VAL A O 1
ATOM 2334 N N . ASP A 1 295 ? -17.329 -7.358 44.075 1.00 37.81 295 ASP A N 1
ATOM 2335 C CA . ASP A 1 295 ? -16.526 -8.475 44.585 1.00 37.81 295 ASP A CA 1
ATOM 2336 C C . ASP A 1 295 ? -17.270 -9.790 44.325 1.00 37.81 295 ASP A C 1
ATOM 2338 O O . ASP A 1 295 ? -18.361 -10.026 44.850 1.00 37.81 295 ASP A O 1
ATOM 2342 N N . ILE A 1 296 ? -16.702 -10.631 43.463 1.00 43.16 296 ILE A N 1
ATOM 2343 C CA . ILE A 1 296 ? -17.203 -11.979 43.212 1.00 43.16 296 ILE A CA 1
ATOM 2344 C C . ILE A 1 296 ? -16.339 -12.920 44.044 1.00 43.16 296 ILE A C 1
ATOM 2346 O O . ILE A 1 296 ? -15.298 -13.399 43.590 1.00 43.16 296 ILE A O 1
ATOM 2350 N N . GLU A 1 297 ? -16.784 -13.207 45.265 1.00 40.56 297 GLU A N 1
ATOM 2351 C CA . GLU A 1 297 ? -16.414 -14.469 45.896 1.00 40.56 297 GLU A CA 1
ATOM 2352 C C . GLU A 1 297 ? -16.826 -15.614 44.947 1.00 40.56 297 GLU A C 1
ATOM 2354 O O . GLU A 1 297 ? -17.922 -15.608 44.394 1.00 40.56 297 GLU A O 1
ATOM 2359 N N . GLU A 1 298 ? -15.919 -16.578 44.750 1.00 41.31 298 GLU A N 1
ATOM 2360 C CA . GLU A 1 298 ? -16.147 -17.927 44.188 1.00 41.31 298 GLU A CA 1
ATOM 2361 C C . GLU A 1 298 ? -15.624 -18.321 42.793 1.00 41.31 298 GLU A C 1
ATOM 2363 O O . GLU A 1 298 ? -15.813 -19.474 42.404 1.00 41.31 298 GLU A O 1
ATOM 2368 N N . ARG A 1 299 ? -14.812 -17.533 42.072 1.00 40.22 299 ARG A N 1
ATOM 2369 C CA . ARG A 1 299 ? -13.942 -18.138 41.027 1.00 40.22 299 ARG A CA 1
ATOM 2370 C C . ARG A 1 299 ? -12.521 -17.591 41.047 1.00 40.22 299 ARG A C 1
ATOM 2372 O O . ARG A 1 299 ? -12.213 -16.613 40.378 1.00 40.22 299 ARG A O 1
ATOM 2379 N N . ARG A 1 300 ? -11.637 -18.303 41.763 1.00 38.56 300 ARG A N 1
ATOM 2380 C CA . ARG A 1 300 ? -10.168 -18.179 41.695 1.00 38.56 300 ARG A CA 1
ATOM 2381 C C . ARG A 1 300 ? -9.647 -18.580 40.304 1.00 38.56 300 ARG A C 1
ATOM 2383 O O . ARG A 1 300 ? -9.074 -19.646 40.119 1.00 38.56 300 ARG A O 1
ATOM 2390 N N . LEU A 1 301 ? -9.866 -17.728 39.314 1.00 44.47 301 LEU A N 1
ATOM 2391 C CA . LEU A 1 301 ? -8.894 -17.502 38.250 1.00 44.47 301 LEU A CA 1
ATOM 2392 C C . LEU A 1 301 ? -8.205 -16.204 38.647 1.00 44.47 301 LEU A C 1
ATOM 2394 O O . LEU A 1 301 ? -8.912 -15.253 38.951 1.00 44.47 301 LEU A O 1
ATOM 2398 N N . GLU A 1 302 ? -6.877 -16.200 38.723 1.00 45.00 302 GLU A N 1
ATOM 2399 C CA . GLU A 1 302 ? -6.030 -15.060 39.099 1.00 45.00 302 GLU A CA 1
ATOM 2400 C C . GLU A 1 302 ? -6.522 -13.759 38.432 1.00 45.00 302 GLU A C 1
ATOM 2402 O O . GLU A 1 302 ? -6.212 -13.472 37.277 1.00 45.00 302 GLU A O 1
ATOM 2407 N N . GLN A 1 303 ? -7.377 -13.004 39.127 1.00 50.88 303 GLN A N 1
ATOM 2408 C CA . GLN A 1 303 ? -7.867 -11.717 38.658 1.00 50.88 303 GLN A CA 1
ATOM 2409 C C . GLN A 1 303 ? -6.781 -10.701 38.984 1.00 50.88 303 GLN A C 1
ATOM 2411 O O . GLN A 1 303 ? -6.509 -10.424 40.151 1.00 50.88 303 GLN A O 1
ATOM 2416 N N . GLU A 1 304 ? -6.134 -10.163 37.952 1.00 57.94 304 GLU A N 1
ATOM 2417 C CA . GLU A 1 304 ? -5.346 -8.947 38.118 1.00 57.94 304 GLU A CA 1
ATOM 2418 C C . GLU A 1 304 ? -6.316 -7.819 38.528 1.00 57.94 304 GLU A C 1
ATOM 2420 O O . GLU A 1 304 ? -7.293 -7.596 37.807 1.00 57.94 304 GLU A O 1
ATOM 2425 N N . PRO A 1 305 ? -6.080 -7.119 39.655 1.00 59.28 305 PRO A N 1
ATOM 2426 C CA . PRO A 1 305 ? -7.078 -6.266 40.316 1.00 59.28 305 PRO A CA 1
ATOM 2427 C C . PRO A 1 305 ? -7.620 -5.088 39.482 1.00 59.28 305 PRO A C 1
ATOM 2429 O O . PRO A 1 305 ? -8.623 -4.497 39.861 1.00 59.28 305 PRO A O 1
ATOM 2432 N N . ASP A 1 306 ? -7.039 -4.799 38.313 1.00 75.56 306 ASP A N 1
ATOM 2433 C CA . ASP A 1 306 ? -7.444 -3.707 37.416 1.00 75.56 306 ASP A CA 1
ATOM 2434 C C . ASP A 1 306 ? -7.774 -4.170 35.988 1.00 75.56 306 ASP A C 1
ATOM 2436 O O . ASP A 1 306 ? -7.759 -3.374 35.044 1.00 75.56 306 ASP A O 1
ATOM 2440 N N . MET A 1 307 ? -8.060 -5.458 35.794 1.00 77.62 307 MET A N 1
ATOM 2441 C CA . MET A 1 307 ? -8.287 -6.041 34.473 1.00 77.62 307 MET A CA 1
ATOM 2442 C C . MET A 1 307 ? -9.666 -6.690 34.364 1.00 77.62 307 MET A C 1
ATOM 2444 O O . MET A 1 307 ? -10.141 -7.371 35.266 1.00 77.62 307 MET A O 1
ATOM 2448 N N . VAL A 1 308 ? -10.283 -6.553 33.193 1.00 79.12 308 VAL A N 1
ATOM 2449 C CA . VAL A 1 308 ? -11.506 -7.266 32.824 1.00 79.12 308 VAL A CA 1
ATOM 2450 C C . VAL A 1 308 ? -11.233 -8.163 31.630 1.00 79.12 308 VAL A C 1
ATOM 2452 O O . VAL A 1 308 ? -10.616 -7.762 30.638 1.00 79.12 308 VAL A O 1
ATOM 2455 N N . ARG A 1 309 ? -11.694 -9.409 31.718 1.00 79.38 309 ARG A N 1
ATOM 2456 C CA . ARG A 1 309 ? -11.634 -10.339 30.597 1.00 79.38 309 ARG A CA 1
ATOM 2457 C C . ARG A 1 309 ? -12.844 -10.114 29.710 1.00 79.38 309 ARG A C 1
ATOM 2459 O O . ARG A 1 309 ? -13.962 -10.425 30.098 1.00 79.38 309 ARG A O 1
ATOM 2466 N N . LEU A 1 310 ? -12.618 -9.606 28.508 1.00 80.38 310 LEU A N 1
ATOM 2467 C CA . LEU A 1 310 ? -13.671 -9.460 27.516 1.00 80.38 310 LEU A CA 1
ATOM 2468 C C . LEU A 1 310 ? -13.715 -10.679 26.600 1.00 80.38 310 LEU A C 1
ATOM 2470 O O . LEU A 1 310 ? -12.681 -11.214 26.183 1.00 80.38 310 LEU A O 1
ATOM 2474 N N . SER A 1 311 ? -14.933 -11.088 26.260 1.00 76.44 311 SER A N 1
ATOM 2475 C CA . SER A 1 311 ? -15.208 -12.136 25.281 1.00 76.44 311 SER A CA 1
ATOM 2476 C C . SER A 1 311 ? -14.644 -11.777 23.900 1.00 76.44 311 SER A C 1
ATOM 2478 O O . SER A 1 311 ? -14.362 -10.614 23.560 1.00 76.44 311 SER A O 1
ATOM 2480 N N . GLY A 1 312 ? -14.408 -12.834 23.129 1.00 72.19 312 GLY A N 1
ATOM 2481 C CA . GLY A 1 312 ? -13.850 -12.791 21.788 1.00 72.19 312 GLY A CA 1
ATOM 2482 C C . GLY A 1 312 ? -14.858 -13.064 20.690 1.00 72.19 312 GLY A C 1
ATOM 2483 O O . GLY A 1 312 ? -16.062 -12.917 20.887 1.00 72.19 312 GLY A O 1
ATOM 2484 N N . ARG A 1 313 ? -14.333 -13.493 19.537 1.00 66.19 313 ARG A N 1
ATOM 2485 C CA . ARG A 1 313 ? -15.118 -14.086 18.450 1.00 66.19 313 ARG A CA 1
ATOM 2486 C C . ARG A 1 313 ? -16.023 -15.188 19.004 1.00 66.19 313 ARG A C 1
ATOM 2488 O O . ARG A 1 313 ? -15.561 -16.031 19.765 1.00 66.19 313 ARG A O 1
ATOM 2495 N N . SER A 1 314 ? -17.284 -15.203 18.591 1.00 64.44 314 SER A N 1
ATOM 2496 C CA . SER A 1 314 ? -18.128 -16.387 18.758 1.00 64.44 314 SER A CA 1
ATOM 2497 C C . SER A 1 314 ? -17.667 -17.510 17.820 1.00 64.44 314 SER A C 1
ATOM 2499 O O . SER A 1 314 ? -17.074 -17.238 16.774 1.00 64.44 314 SER A O 1
ATOM 2501 N N . ASP A 1 315 ? -18.018 -18.763 18.116 1.00 57.88 315 ASP A N 1
ATOM 2502 C CA . ASP A 1 315 ? -17.748 -19.919 17.239 1.00 57.88 315 ASP A CA 1
ATOM 2503 C C . ASP A 1 315 ? -18.279 -19.722 15.806 1.00 57.88 315 ASP A C 1
ATOM 2505 O O . ASP A 1 315 ? -17.776 -20.300 14.839 1.00 57.88 315 ASP A O 1
ATOM 2509 N N . ALA A 1 316 ? -19.335 -18.918 15.649 1.00 57.50 316 ALA A N 1
ATOM 2510 C CA . ALA A 1 316 ? -19.885 -18.548 14.349 1.00 57.50 316 ALA A CA 1
ATOM 2511 C C . ALA A 1 316 ? -18.978 -17.559 13.597 1.00 57.50 316 ALA A C 1
ATOM 2513 O O . ALA A 1 316 ? -18.834 -17.662 12.381 1.00 57.50 316 ALA A O 1
ATOM 2514 N N . GLN A 1 317 ? -18.345 -16.622 14.308 1.00 60.44 317 GLN A N 1
ATOM 2515 C CA . GLN A 1 317 ? -17.363 -15.698 13.739 1.00 60.44 317 GLN A CA 1
ATOM 2516 C C . GLN A 1 317 ? -16.038 -16.404 13.443 1.00 60.44 317 GLN A C 1
ATOM 2518 O O . GLN A 1 317 ? -15.402 -16.098 12.443 1.00 60.44 317 GLN A O 1
ATOM 2523 N N . GLU A 1 318 ? -15.630 -17.373 14.262 1.00 59.41 318 GLU A N 1
ATOM 2524 C CA . GLU A 1 318 ? -14.393 -18.132 14.055 1.00 59.41 318 GLU A CA 1
ATOM 2525 C C . GLU A 1 318 ? -14.452 -19.021 12.801 1.00 59.41 318 GLU A C 1
ATOM 2527 O O . GLU A 1 318 ? -13.485 -19.091 12.042 1.00 59.41 318 GLU A O 1
ATOM 2532 N N . ARG A 1 319 ? -15.619 -19.617 12.514 1.00 58.31 319 ARG A N 1
ATOM 2533 C CA . ARG A 1 319 ? -15.856 -20.403 11.291 1.00 58.31 319 ARG A CA 1
ATOM 2534 C C . ARG A 1 319 ? -15.721 -19.602 9.993 1.00 58.31 319 ARG A C 1
ATOM 2536 O O . ARG A 1 319 ? -15.367 -20.192 8.982 1.00 58.31 319 ARG A O 1
ATOM 2543 N N . ARG A 1 320 ? -15.950 -18.283 10.011 1.00 56.25 320 ARG A N 1
ATOM 2544 C CA . ARG A 1 320 ? -15.824 -17.416 8.820 1.00 56.25 320 ARG A CA 1
ATOM 2545 C C . ARG A 1 320 ? -14.378 -17.123 8.411 1.00 56.25 320 ARG A C 1
ATOM 2547 O O . ARG A 1 320 ? -14.155 -16.698 7.289 1.00 56.25 320 ARG A O 1
ATOM 2554 N N . PHE A 1 321 ? -13.411 -17.341 9.304 1.00 50.72 321 PHE A N 1
ATOM 2555 C CA . PHE A 1 321 ? -11.987 -17.081 9.047 1.00 50.72 321 PHE A CA 1
ATOM 2556 C C . PHE A 1 321 ? -11.177 -18.346 8.725 1.00 50.72 321 PHE A C 1
ATOM 2558 O O . PHE A 1 321 ? -9.965 -18.257 8.538 1.00 50.72 321 PHE A O 1
ATOM 2565 N N . ARG A 1 322 ? -11.816 -19.522 8.684 1.00 51.44 322 ARG A N 1
ATOM 2566 C CA . ARG A 1 322 ? -11.186 -20.755 8.200 1.00 51.44 322 ARG A CA 1
ATOM 2567 C C . ARG A 1 322 ? -11.366 -20.802 6.683 1.00 51.44 322 ARG A C 1
ATOM 2569 O O . ARG A 1 322 ? -12.413 -21.240 6.216 1.00 51.44 322 ARG A O 1
ATOM 2576 N N . PHE A 1 323 ? -10.385 -20.260 5.965 1.00 40.56 323 PHE A N 1
ATOM 2577 C CA . PHE A 1 323 ? -10.226 -20.467 4.526 1.00 40.56 323 PHE A CA 1
ATOM 2578 C C . PHE A 1 323 ? -9.720 -21.885 4.256 1.00 40.56 323 PHE A C 1
ATOM 2580 O O . PHE A 1 323 ? -8.859 -22.349 5.042 1.00 40.56 323 PHE A O 1
#

Foldseek 3Di:
DPDPPPDPCVPDLQSPCPLVVVVVVLCVVVVHDPPDDDDDDRPDDDDDDPDPVVVVVVLVVVLVVLVVLQDEPDADEQDQDDDVVSDPATLCLALSSLLSLLSNLQRHHHSVCVDPRNVVCNDPVNSVCSLVSLVPRDDPDVVVSVSSVVSVVVCVVVRDHRCVPVPVQLVCQQLLFFWWFFLLVLVVCLVVWFADDFQQLDDPPRTDTGDDDPPAAEEEDDAQQPDPAGNGGGSVVSNVVNVVCVVVVHDRRHTYGDPRNGGWFQWFKDFLVVCVVRVSQVVQCVVVVNPSDDDDPDDPPPDPPGIDTGHTDDPVSVVSPPD

pLDDT: mean 78.38, std 15.81, range [25.98, 98.31]

Radius of gyration: 27.6 Å; chains: 1; bounding box: 56×40×94 Å

Organism: Noctiluca scintillans (NCBI:txid2966)